Protein AF-A0A968UAI9-F1 (afdb_monomer_lite)

Radius of gyration: 38.61 Å; chains: 1; bounding box: 122×65×86 Å

pLDDT: mean 76.18, std 21.16, range [28.2, 97.5]

Sequence (252 aa):
MTMLNGQPRSIPQPDGPSAQASGGRDNFSLSSAESEAYLALPEVIQHSPQATRDNQTWRWLLISLLSCCATSVAAVGAFLWLVNLPPTTNCDNAATITTDRAQLYCAQLAAESGELEDVLASLELVGAWTPSHPLYYEVQPLVEQWSWVALKAAEQELRNGQIDQAKALINRIPASSSVYEAGQASLAKWNAEWDKGAALLAKAKTALQQKDWGTASAQVLALAELQNPHWRVEQVPALPARSARSARPRRC

Foldseek 3Di:
DDDDDDDDDDDDDDDDDDDDDDDDDDDPDPDPDDDDDDDDDDDDDDDDDDPDPDVVVVVVVVVVVVVVVVVVVVVVVVVVVVVPPPDDDPLVCPVPQPDPVNLLVSLVVQVVVVDLVSLLVSLLSLLPDDPPDPCVVVCQVSLQVSLVVLQVVLLVCLLVVNNVSSVVSLVSRHPSYPCNVVSVVVNVLSVVLNVLLVVLVVQLVVCLVVVNPVSNVVSLVVQCPGPRNNSNPPPSVVVVVVSVVVPDDPPD

Structure (mmCIF, N/CA/C/O backbone):
data_AF-A0A968UAI9-F1
#
_entry.id   AF-A0A968UAI9-F1
#
loop_
_atom_site.group_PDB
_atom_site.id
_atom_site.type_symbol
_atom_site.label_atom_id
_atom_site.label_alt_id
_atom_site.label_comp_id
_atom_site.label_asym_id
_atom_site.label_entity_id
_atom_site.label_seq_id
_atom_site.pdbx_PDB_ins_code
_atom_site.Cartn_x
_atom_site.Cartn_y
_atom_site.Cartn_z
_atom_site.occupancy
_atom_site.B_iso_or_equiv
_atom_site.auth_seq_id
_atom_site.auth_comp_id
_atom_site.auth_asym_id
_atom_site.auth_atom_id
_atom_site.pdbx_PDB_model_num
ATOM 1 N N . MET A 1 1 ? -9.604 51.441 22.044 1.00 42.81 1 MET A N 1
ATOM 2 C CA . MET A 1 1 ? -8.407 50.930 22.751 1.00 42.81 1 MET A CA 1
ATOM 3 C C . MET A 1 1 ? -8.741 49.519 23.216 1.00 42.81 1 MET A C 1
ATOM 5 O O . MET A 1 1 ? -9.763 49.383 23.861 1.00 42.81 1 MET A O 1
ATOM 9 N N . THR A 1 2 ? -8.075 48.430 22.840 1.00 43.09 2 THR A N 1
ATOM 10 C CA . THR A 1 2 ? -6.640 48.218 22.599 1.00 43.09 2 THR A CA 1
ATOM 11 C C . THR A 1 2 ? -6.476 47.063 21.603 1.00 43.09 2 THR A C 1
ATOM 13 O O . THR A 1 2 ? -7.177 46.061 21.701 1.00 43.09 2 THR A O 1
ATOM 16 N N . MET A 1 3 ? -5.580 47.238 20.630 1.00 41.09 3 MET A N 1
ATOM 17 C CA . MET A 1 3 ? -5.213 46.240 19.622 1.00 41.09 3 MET A CA 1
ATOM 18 C C . MET A 1 3 ? -4.268 45.197 20.232 1.00 41.09 3 MET A C 1
ATOM 20 O O . MET A 1 3 ? -3.345 45.579 20.949 1.00 41.09 3 MET A O 1
ATOM 24 N N . LEU A 1 4 ? -4.448 43.909 19.920 1.00 49.59 4 LEU A N 1
ATOM 25 C CA . LEU A 1 4 ? -3.415 42.893 20.138 1.00 49.59 4 LEU A CA 1
ATOM 26 C C . LEU A 1 4 ? -2.815 42.490 18.792 1.00 49.59 4 LEU A C 1
ATOM 28 O O . LEU A 1 4 ? -3.479 41.987 17.892 1.00 49.59 4 LEU A O 1
ATOM 32 N N . ASN A 1 5 ? -1.541 42.845 18.711 1.00 47.34 5 ASN A N 1
ATOM 33 C CA . ASN A 1 5 ? -0.618 42.851 17.598 1.00 47.34 5 ASN A CA 1
ATOM 34 C C . ASN A 1 5 ? -0.165 41.424 17.250 1.00 47.34 5 ASN A C 1
ATOM 36 O O . ASN A 1 5 ? 0.203 40.657 18.140 1.00 47.34 5 ASN A O 1
ATOM 40 N N . GLY A 1 6 ? -0.177 41.080 15.963 1.00 43.00 6 GLY A N 1
ATOM 41 C CA . GLY A 1 6 ? 0.405 39.847 15.443 1.00 43.00 6 GLY A CA 1
ATOM 42 C C . GLY A 1 6 ? 1.884 40.042 15.115 1.00 43.00 6 GLY A C 1
ATOM 43 O O . GLY A 1 6 ? 2.246 40.979 14.411 1.00 43.00 6 GLY A O 1
ATOM 44 N N . GLN A 1 7 ? 2.733 39.131 15.588 1.00 42.81 7 GLN A N 1
ATOM 45 C CA . GLN A 1 7 ? 4.108 38.970 15.112 1.00 42.81 7 GLN A CA 1
ATOM 46 C C . GLN A 1 7 ? 4.357 37.490 14.776 1.00 42.81 7 GLN A C 1
ATOM 48 O O . GLN A 1 7 ? 4.007 36.623 15.582 1.00 42.81 7 GLN A O 1
ATOM 53 N N . PRO A 1 8 ? 4.941 37.176 13.605 1.00 43.75 8 PRO A N 1
ATOM 54 C CA . PRO A 1 8 ? 5.273 35.808 13.229 1.00 43.75 8 PRO A CA 1
ATOM 55 C C . PRO A 1 8 ? 6.541 35.327 13.949 1.00 43.75 8 PRO A C 1
ATOM 57 O O . PRO A 1 8 ? 7.517 36.063 14.091 1.00 43.75 8 PRO A O 1
ATOM 60 N N . ARG A 1 9 ? 6.510 34.069 14.402 1.00 39.31 9 ARG A N 1
ATOM 61 C CA . ARG A 1 9 ? 7.637 33.375 15.036 1.00 39.31 9 ARG A CA 1
ATOM 62 C C . ARG A 1 9 ? 8.712 33.047 13.997 1.00 39.31 9 ARG A C 1
ATOM 64 O O . ARG A 1 9 ? 8.444 32.346 13.027 1.00 39.31 9 ARG A O 1
ATOM 71 N N . SER A 1 10 ? 9.918 33.541 14.241 1.00 39.41 10 SER A N 1
ATOM 72 C CA . SER A 1 10 ? 11.170 33.152 13.596 1.00 39.41 10 SER A CA 1
ATOM 73 C C . SER A 1 10 ? 11.574 31.721 13.983 1.00 39.41 10 SER A C 1
ATOM 75 O O . SER A 1 10 ? 11.381 31.293 15.121 1.00 39.41 10 SER A O 1
ATOM 77 N N . ILE A 1 11 ? 12.124 30.978 13.020 1.00 43.38 11 ILE A N 1
ATOM 78 C CA . ILE A 1 11 ? 12.668 29.623 13.199 1.00 43.38 11 ILE A CA 1
ATOM 79 C C . ILE A 1 11 ? 14.087 29.726 13.799 1.00 43.38 11 ILE A C 1
ATOM 81 O O . ILE A 1 11 ? 14.847 30.582 13.342 1.00 43.38 11 ILE A O 1
ATOM 85 N N . PRO A 1 12 ? 14.482 28.888 14.781 1.00 37.38 12 PRO A N 1
ATOM 86 C CA . PRO A 1 12 ? 15.836 28.888 15.330 1.00 37.38 12 PRO A CA 1
ATOM 87 C C . PRO A 1 12 ? 16.815 28.111 14.441 1.00 37.38 12 PRO A C 1
ATOM 89 O O . PRO A 1 12 ? 16.522 27.005 13.988 1.00 37.38 12 PRO A O 1
ATOM 92 N N . GLN A 1 13 ? 17.998 28.686 14.251 1.00 40.69 13 GLN A N 1
ATOM 93 C CA . GLN A 1 13 ? 19.160 28.087 13.599 1.00 40.69 13 GLN A CA 1
ATOM 94 C C . GLN A 1 13 ? 20.032 27.392 14.663 1.00 40.69 13 GLN A C 1
ATOM 96 O O . GLN A 1 13 ? 20.177 27.954 15.749 1.00 40.69 13 GLN A O 1
ATOM 101 N N . PRO A 1 14 ? 20.599 26.197 14.416 1.00 39.53 14 PRO A N 1
ATOM 102 C CA . PRO A 1 14 ? 21.502 25.575 15.372 1.00 39.53 14 PRO A CA 1
ATOM 103 C C . PRO A 1 14 ? 22.943 26.044 15.142 1.00 39.53 14 PRO A C 1
ATOM 105 O O . PRO A 1 14 ? 23.516 25.846 14.070 1.00 39.53 14 PRO A O 1
ATOM 108 N N . ASP A 1 15 ? 23.509 26.647 16.186 1.00 34.06 15 ASP A N 1
ATOM 109 C CA . ASP A 1 15 ? 24.914 27.022 16.305 1.00 34.06 15 ASP A CA 1
ATOM 110 C C . ASP A 1 15 ? 25.796 25.787 16.562 1.00 34.06 15 ASP A C 1
ATOM 112 O O . ASP A 1 15 ? 25.526 24.973 17.448 1.00 34.06 15 ASP A O 1
ATOM 116 N N . GLY A 1 16 ? 26.886 25.678 15.802 1.00 33.69 16 GLY A N 1
ATOM 117 C CA . GLY A 1 16 ? 28.009 24.766 16.028 1.00 33.69 16 GLY A CA 1
ATOM 118 C C . GLY A 1 16 ? 29.332 25.546 15.963 1.00 33.69 16 GLY A C 1
ATOM 119 O O . GLY A 1 16 ? 29.395 26.568 15.279 1.00 33.69 16 GLY A O 1
ATOM 120 N N . PRO A 1 17 ? 30.373 25.135 16.710 1.00 41.53 17 PRO A N 1
ATOM 121 C CA . PRO A 1 17 ? 31.325 26.067 17.302 1.00 41.53 17 PRO A CA 1
ATOM 122 C C . PRO A 1 17 ? 32.454 26.510 16.367 1.00 41.53 17 PRO A C 1
ATOM 124 O O . PRO A 1 17 ? 33.043 25.738 15.614 1.00 41.53 17 PRO A O 1
ATOM 127 N N . SER A 1 18 ? 32.799 27.784 16.526 1.00 33.84 18 SER A N 1
ATOM 128 C CA . SER A 1 18 ? 33.964 28.469 15.986 1.00 33.84 18 SER A CA 1
ATOM 129 C C . SER A 1 18 ? 35.276 27.941 16.576 1.00 33.84 18 SER A C 1
ATOM 131 O O . SER A 1 18 ? 35.504 28.044 17.782 1.00 33.84 18 SER A O 1
ATOM 133 N N . ALA A 1 19 ? 36.170 27.483 15.701 1.00 33.97 19 ALA A N 1
ATOM 134 C CA . ALA A 1 19 ? 37.598 27.359 15.963 1.00 33.97 19 ALA A CA 1
ATOM 135 C C . ALA A 1 19 ? 38.363 28.123 14.873 1.00 33.97 19 ALA A C 1
ATOM 137 O O . ALA A 1 19 ? 38.142 27.941 13.678 1.00 33.97 19 ALA A O 1
ATOM 138 N N . GLN A 1 20 ? 39.213 29.039 15.325 1.00 32.44 20 GLN A N 1
ATOM 139 C CA . GLN A 1 20 ? 40.033 29.935 14.522 1.00 32.44 20 GLN A CA 1
ATOM 140 C C . GLN A 1 20 ? 41.127 29.157 13.782 1.00 32.44 20 GLN A C 1
ATOM 142 O O . GLN A 1 20 ? 41.846 28.373 14.397 1.00 32.44 20 GLN A O 1
ATOM 147 N N . ALA A 1 21 ? 41.324 29.453 12.498 1.00 31.88 21 ALA A N 1
ATOM 148 C CA . ALA A 1 21 ? 42.575 29.174 11.807 1.00 31.88 21 ALA A CA 1
ATOM 149 C C . ALA A 1 21 ? 42.905 30.339 10.868 1.00 31.88 21 ALA A C 1
ATOM 151 O O . ALA A 1 21 ? 42.118 30.747 10.018 1.00 31.88 21 ALA A O 1
ATOM 152 N N . SER A 1 22 ? 44.069 30.912 11.136 1.00 34.25 22 SER A N 1
ATOM 153 C CA . SER A 1 22 ? 44.704 32.027 10.457 1.00 34.25 22 SER A CA 1
ATOM 154 C C . SER A 1 22 ? 45.319 31.576 9.130 1.00 34.25 22 SER A C 1
ATOM 156 O O . SER A 1 22 ? 45.912 30.502 9.077 1.00 34.25 22 SER A O 1
ATOM 158 N N . GLY A 1 23 ? 45.285 32.447 8.118 1.00 28.20 23 GLY A N 1
ATOM 159 C CA . GLY A 1 23 ? 46.325 32.491 7.087 1.00 28.20 23 GLY A CA 1
ATOM 160 C C . GLY A 1 23 ? 45.911 32.119 5.662 1.00 28.20 23 GLY A C 1
ATOM 161 O O . GLY A 1 23 ? 45.348 31.063 5.419 1.00 28.20 23 GLY A O 1
ATOM 162 N N . GLY A 1 24 ? 46.304 32.988 4.723 1.00 31.44 24 GLY A N 1
ATOM 163 C CA . GLY A 1 24 ? 46.681 32.587 3.363 1.00 31.44 24 GLY A CA 1
ATOM 164 C C . GLY A 1 24 ? 45.601 32.699 2.291 1.00 31.44 24 GLY A C 1
ATOM 165 O O . GLY A 1 24 ? 44.818 31.783 2.084 1.00 31.44 24 GLY A O 1
ATOM 166 N N . ARG A 1 25 ? 45.594 33.816 1.548 1.00 39.25 25 ARG A N 1
ATOM 167 C CA . ARG A 1 25 ? 45.025 33.849 0.193 1.00 39.25 25 ARG A CA 1
ATOM 168 C C . ARG A 1 25 ? 46.013 33.159 -0.735 1.00 39.25 25 ARG A C 1
ATOM 170 O O . ARG A 1 25 ? 46.968 33.803 -1.165 1.00 39.25 25 ARG A O 1
ATOM 177 N N . ASP A 1 26 ? 45.733 31.917 -1.092 1.00 33.66 26 ASP A N 1
ATOM 178 C CA . ASP A 1 26 ? 46.544 31.210 -2.072 1.00 33.66 26 ASP A CA 1
ATOM 179 C C . ASP A 1 26 ? 45.810 31.196 -3.415 1.00 33.66 26 ASP A C 1
ATOM 181 O O . ASP A 1 26 ? 44.882 30.428 -3.668 1.00 33.66 26 ASP A O 1
ATOM 185 N N . ASN A 1 27 ? 46.222 32.142 -4.263 1.00 33.66 27 ASN A N 1
ATOM 186 C CA . ASN A 1 27 ? 45.949 32.172 -5.693 1.00 33.66 27 ASN A CA 1
ATOM 187 C C . ASN A 1 27 ? 46.435 30.863 -6.324 1.00 33.66 27 ASN A C 1
ATOM 189 O O . ASN A 1 27 ? 47.638 30.600 -6.356 1.00 33.66 27 ASN A O 1
ATOM 193 N N . PHE A 1 28 ? 45.523 30.077 -6.892 1.00 33.78 28 PHE A N 1
ATOM 194 C CA . PHE A 1 28 ? 45.897 28.916 -7.692 1.00 33.78 28 PHE A CA 1
ATOM 195 C C . PHE A 1 28 ? 46.257 29.366 -9.115 1.00 33.78 28 PHE A C 1
ATOM 197 O O . PHE A 1 28 ? 45.460 29.292 -10.048 1.00 33.78 28 PHE A O 1
ATOM 204 N N . SER A 1 29 ? 47.477 29.882 -9.262 1.00 35.22 29 SER A N 1
ATOM 205 C CA . SER A 1 29 ? 48.169 29.957 -10.546 1.00 35.22 29 SER A CA 1
ATOM 206 C C . SER A 1 29 ? 48.707 28.568 -10.873 1.00 35.22 29 SER A C 1
ATOM 208 O O . SER A 1 29 ? 49.636 28.096 -10.219 1.00 35.22 29 SER A O 1
ATOM 210 N N . LEU A 1 30 ? 48.178 27.921 -11.913 1.00 34.66 30 LEU A N 1
ATOM 211 C CA . LEU A 1 30 ? 48.878 26.815 -12.570 1.00 34.66 30 LEU A CA 1
ATOM 212 C C . LEU A 1 30 ? 50.013 27.407 -13.411 1.00 34.66 30 LEU A C 1
ATOM 214 O O . LEU A 1 30 ? 49.895 27.644 -14.609 1.00 34.66 30 LEU A O 1
ATOM 218 N N . SER A 1 31 ? 51.101 27.702 -12.704 1.00 34.50 31 SER A N 1
ATOM 219 C CA . SER A 1 31 ? 52.428 27.959 -13.241 1.00 34.50 31 SER A CA 1
ATOM 220 C C . SER A 1 31 ? 53.011 26.629 -13.706 1.00 34.50 31 SER A C 1
ATOM 222 O O . SER A 1 31 ? 53.470 25.824 -12.899 1.00 34.50 31 SER A O 1
ATOM 224 N N . SER A 1 32 ? 52.986 26.387 -15.012 1.00 37.94 32 SER A N 1
ATOM 225 C CA . SER A 1 32 ? 53.847 25.394 -15.643 1.00 37.94 32 SER A CA 1
ATOM 226 C C . SER A 1 32 ? 55.268 25.963 -15.718 1.00 37.94 32 SER A C 1
ATOM 228 O O . SER A 1 32 ? 55.583 26.715 -16.637 1.00 37.94 32 SER A O 1
ATOM 230 N N . ALA A 1 33 ? 56.094 25.621 -14.735 1.00 35.25 33 ALA A N 1
ATOM 231 C CA . ALA A 1 33 ? 57.548 25.771 -14.756 1.00 35.25 33 ALA A CA 1
ATOM 232 C C . ALA A 1 33 ? 58.104 24.379 -14.407 1.00 35.25 33 ALA A C 1
ATOM 234 O O . ALA A 1 33 ? 57.723 23.801 -13.394 1.00 35.25 33 ALA A O 1
ATOM 235 N N . GLU A 1 34 ? 58.695 23.670 -15.365 1.00 40.72 34 GLU A N 1
ATOM 236 C CA . GLU A 1 34 ? 60.105 23.745 -15.783 1.00 40.72 34 GLU A CA 1
ATOM 237 C C . GLU A 1 34 ? 60.915 22.616 -15.144 1.00 40.72 34 GLU A C 1
ATOM 239 O O . GLU A 1 34 ? 60.849 22.378 -13.943 1.00 40.72 34 GLU A O 1
ATOM 244 N N . SER A 1 35 ? 61.703 21.941 -15.974 1.00 41.38 35 SER A N 1
ATOM 245 C CA . SER A 1 35 ? 63.047 21.440 -15.664 1.00 41.38 35 SER A CA 1
ATOM 246 C C . SER A 1 35 ? 63.681 21.152 -17.031 1.00 41.38 35 SER A C 1
ATOM 248 O O . SER A 1 35 ? 63.217 20.265 -17.743 1.00 41.38 35 SER A O 1
ATOM 250 N N . GLU A 1 36 ? 64.459 22.093 -17.575 1.00 47.03 36 GLU A N 1
ATOM 251 C CA . GLU A 1 36 ? 65.914 22.243 -17.348 1.00 47.03 36 GLU A CA 1
ATOM 252 C C . GLU A 1 36 ? 66.686 21.086 -18.018 1.00 47.03 36 GLU A C 1
ATOM 254 O O . GLU A 1 36 ? 66.331 19.926 -17.867 1.00 47.03 36 GLU A O 1
ATOM 259 N N . ALA A 1 37 ? 67.764 21.271 -18.773 1.00 38.34 37 ALA A N 1
ATOM 260 C CA . ALA A 1 37 ? 68.611 22.424 -19.028 1.00 38.34 37 ALA A CA 1
ATOM 261 C C . ALA A 1 37 ? 69.514 22.092 -20.237 1.00 38.34 37 ALA A C 1
ATOM 263 O O . ALA A 1 37 ? 69.732 20.922 -20.548 1.00 38.34 37 ALA A O 1
ATOM 264 N N . TYR A 1 38 ? 70.048 23.121 -20.896 1.00 38.47 38 TYR A N 1
ATOM 265 C CA . TYR A 1 38 ? 71.491 23.407 -20.975 1.00 38.47 38 TYR A CA 1
ATOM 266 C C . TYR A 1 38 ? 71.846 24.269 -22.199 1.00 38.47 38 TYR A C 1
ATOM 268 O O . TYR A 1 38 ? 71.735 23.873 -23.354 1.00 38.47 38 TYR A O 1
ATOM 276 N N . LEU A 1 39 ? 72.302 25.471 -21.851 1.00 45.62 39 LEU A N 1
ATOM 277 C CA . LEU A 1 39 ? 73.249 26.373 -22.504 1.00 45.62 39 LEU A CA 1
ATOM 278 C C . LEU A 1 39 ? 74.025 25.830 -23.720 1.00 45.62 39 LEU A C 1
ATOM 280 O O . LEU A 1 39 ? 74.862 24.944 -23.573 1.00 45.62 39 LEU A O 1
ATOM 284 N N . ALA A 1 40 ? 73.887 26.518 -24.855 1.00 38.25 40 ALA A N 1
ATOM 285 C CA . ALA A 1 40 ? 75.002 27.141 -25.581 1.00 38.25 40 ALA A CA 1
ATOM 286 C C . ALA A 1 40 ? 74.453 27.980 -26.750 1.00 38.25 40 ALA A C 1
ATOM 288 O O . ALA A 1 40 ? 73.802 27.447 -27.645 1.00 38.25 40 ALA A O 1
ATOM 289 N N . LEU A 1 41 ? 74.744 29.287 -26.769 1.00 46.81 41 LEU A N 1
ATOM 290 C CA . LEU A 1 41 ? 74.781 30.023 -28.036 1.00 46.81 41 LEU A CA 1
ATOM 291 C C . LEU A 1 41 ? 75.900 29.416 -28.894 1.00 46.81 41 LEU A C 1
ATOM 293 O O . LEU A 1 41 ? 76.995 29.167 -28.381 1.00 46.81 41 LEU A O 1
ATOM 297 N N . PRO A 1 42 ? 75.655 29.246 -30.196 1.00 47.94 42 PRO A N 1
ATOM 298 C CA . PRO A 1 42 ? 76.312 30.183 -31.095 1.00 47.94 42 PRO A CA 1
ATOM 299 C C . PRO A 1 42 ? 75.418 30.667 -32.241 1.00 47.94 42 PRO A C 1
ATOM 301 O O . PRO A 1 42 ? 74.350 30.137 -32.526 1.00 47.94 42 PRO A O 1
ATOM 304 N N . GLU A 1 43 ? 75.952 31.689 -32.895 1.00 41.00 43 GLU A N 1
ATOM 305 C CA . GLU A 1 43 ? 75.596 32.199 -34.209 1.00 41.00 43 GLU A CA 1
ATOM 306 C C . GLU A 1 43 ? 74.204 32.825 -34.378 1.00 41.00 43 GLU A C 1
ATOM 308 O O . GLU A 1 43 ? 73.196 32.201 -34.710 1.00 41.00 43 GLU A O 1
ATOM 313 N N . VAL A 1 44 ? 74.211 34.154 -34.282 1.00 49.53 44 VAL A N 1
ATOM 314 C CA . VAL A 1 44 ? 73.339 35.019 -35.073 1.00 49.53 44 VAL A CA 1
ATOM 315 C C . VAL A 1 44 ? 73.394 34.554 -36.529 1.00 49.53 44 VAL A C 1
ATOM 317 O O . VAL A 1 44 ? 74.346 34.847 -37.247 1.00 49.53 44 VAL A O 1
ATOM 320 N N . ILE A 1 45 ? 72.344 33.878 -36.983 1.00 44.03 45 ILE A N 1
ATOM 321 C CA . ILE A 1 45 ? 72.025 33.826 -38.401 1.00 44.03 45 ILE A CA 1
ATOM 322 C C . ILE A 1 45 ? 70.778 34.677 -38.598 1.00 44.03 45 ILE A C 1
ATOM 324 O O . ILE A 1 45 ? 69.642 34.242 -38.412 1.00 44.03 45 ILE A O 1
ATOM 328 N N . GLN A 1 46 ? 71.024 35.932 -38.970 1.00 48.09 46 GLN A N 1
ATOM 329 C CA . GLN A 1 46 ? 70.020 36.772 -39.595 1.00 48.09 46 GLN A CA 1
ATOM 330 C C . GLN A 1 46 ? 69.536 36.093 -40.877 1.00 48.09 46 GLN A C 1
ATOM 332 O O . GLN A 1 46 ? 70.198 36.153 -41.907 1.00 48.09 46 GLN A O 1
ATOM 337 N N . HIS A 1 47 ? 68.356 35.485 -40.822 1.00 38.56 47 HIS A N 1
ATOM 338 C CA . HIS A 1 47 ? 67.520 35.334 -42.001 1.00 38.56 47 HIS A CA 1
ATOM 339 C C . HIS A 1 47 ? 66.281 36.188 -41.793 1.00 38.56 47 HIS A C 1
ATOM 341 O O . HIS A 1 47 ? 65.273 35.764 -41.236 1.00 38.56 47 HIS A O 1
ATOM 347 N N . SER A 1 48 ? 66.379 37.425 -42.255 1.00 53.25 48 SER A N 1
ATOM 348 C CA . SER A 1 48 ? 65.250 38.090 -42.874 1.00 53.25 48 SER A CA 1
ATOM 349 C C . SER A 1 48 ? 65.093 37.518 -44.289 1.00 53.25 48 SER A C 1
ATOM 351 O O . SER A 1 48 ? 65.899 37.833 -45.161 1.00 53.25 48 SER A O 1
ATOM 353 N N . PRO A 1 49 ? 64.043 36.740 -44.597 1.00 47.16 49 PRO A N 1
ATOM 354 C CA . PRO A 1 49 ? 63.505 36.737 -45.934 1.00 47.16 49 PRO A CA 1
ATOM 355 C C . PRO A 1 49 ? 62.327 37.700 -45.914 1.00 47.16 49 PRO A C 1
ATOM 357 O O . PRO A 1 49 ? 61.233 37.421 -45.432 1.00 47.16 49 PRO A O 1
ATOM 360 N N . GLN A 1 50 ? 62.656 38.909 -46.348 1.00 45.84 50 GLN A N 1
ATOM 361 C CA . GLN A 1 50 ? 61.864 39.717 -47.259 1.00 45.84 50 GLN A CA 1
ATOM 362 C C . GLN A 1 50 ? 60.394 39.304 -47.379 1.00 45.84 50 GLN A C 1
ATOM 364 O O . GLN A 1 50 ? 60.055 38.266 -47.950 1.00 45.84 50 GLN A O 1
ATOM 369 N N . ALA A 1 51 ? 59.530 40.223 -46.947 1.00 51.91 51 ALA A N 1
ATOM 370 C CA . ALA A 1 51 ? 58.183 40.357 -47.465 1.00 51.91 51 ALA A CA 1
ATOM 371 C C . ALA A 1 51 ? 58.245 40.457 -48.999 1.00 51.91 51 ALA A C 1
ATOM 373 O O . ALA A 1 51 ? 58.332 41.538 -49.576 1.00 51.91 51 ALA A O 1
ATOM 374 N N . THR A 1 52 ? 58.218 39.309 -49.662 1.00 50.09 52 THR A N 1
ATOM 375 C CA . THR A 1 52 ? 57.839 39.194 -51.058 1.00 50.09 52 THR A CA 1
ATOM 376 C C . THR A 1 52 ? 56.478 38.538 -51.048 1.00 50.09 52 THR A C 1
ATOM 378 O O . THR A 1 52 ? 56.263 37.450 -50.516 1.00 50.09 52 THR A O 1
ATOM 381 N N . ARG A 1 53 ? 55.511 39.294 -51.556 1.00 54.12 53 ARG A N 1
ATOM 382 C CA . ARG A 1 53 ? 54.142 38.866 -51.792 1.00 54.12 53 ARG A CA 1
ATOM 383 C C . ARG A 1 53 ? 54.174 37.851 -52.934 1.00 54.12 53 ARG A C 1
ATOM 385 O O . ARG A 1 53 ? 53.819 38.179 -54.060 1.00 54.12 53 ARG A O 1
ATOM 392 N N . ASP A 1 54 ? 54.674 36.654 -52.644 1.00 59.56 54 ASP A N 1
ATOM 393 C CA . ASP A 1 54 ? 54.703 35.540 -53.576 1.00 59.56 54 ASP A CA 1
ATOM 394 C C . ASP A 1 54 ? 53.372 34.790 -53.481 1.00 59.56 54 ASP A C 1
ATOM 396 O O . ASP A 1 54 ? 52.952 34.296 -52.431 1.00 59.56 54 ASP A O 1
ATOM 400 N N . ASN A 1 55 ? 52.654 34.767 -54.597 1.00 63.47 55 ASN A N 1
ATOM 401 C CA . ASN A 1 55 ? 51.320 34.189 -54.701 1.00 63.47 55 ASN A CA 1
ATOM 402 C C . ASN A 1 55 ? 51.320 32.671 -54.427 1.00 63.47 55 ASN A C 1
ATOM 404 O O . ASN A 1 55 ? 50.259 32.099 -54.187 1.00 63.47 55 ASN A O 1
ATOM 408 N N . GLN A 1 56 ? 52.486 32.021 -54.426 1.00 65.19 56 GLN A N 1
ATOM 409 C CA . GLN A 1 56 ? 52.632 30.582 -54.251 1.00 65.19 56 GLN A CA 1
ATOM 410 C C . GLN A 1 56 ? 52.597 30.136 -52.780 1.00 65.19 56 GLN A C 1
ATOM 412 O O . GLN A 1 56 ? 51.963 29.125 -52.474 1.00 65.19 56 GLN A O 1
ATOM 417 N N . THR A 1 57 ? 53.177 30.905 -51.851 1.00 71.88 57 THR A N 1
ATOM 418 C CA . THR A 1 57 ? 53.103 30.622 -50.402 1.00 71.88 57 THR A CA 1
ATOM 419 C C . THR A 1 57 ? 51.714 30.930 -49.841 1.00 71.88 57 THR A C 1
ATOM 421 O O . THR A 1 57 ? 51.196 30.179 -49.014 1.00 71.88 57 THR A O 1
ATOM 424 N N . TRP A 1 58 ? 51.046 31.963 -50.372 1.00 67.25 58 TRP A N 1
ATOM 425 C CA . TRP A 1 58 ? 49.650 32.271 -50.044 1.00 67.25 58 TRP A CA 1
ATOM 426 C C . TRP A 1 58 ? 48.689 31.185 -50.545 1.00 67.25 58 TRP A C 1
ATOM 428 O O . TRP A 1 58 ? 47.793 30.764 -49.817 1.00 67.25 58 TRP A O 1
ATOM 438 N N . ARG A 1 59 ? 48.917 30.651 -51.753 1.00 76.94 59 ARG A N 1
ATOM 439 C CA . ARG A 1 59 ? 48.148 29.513 -52.285 1.00 76.94 59 ARG A CA 1
ATOM 440 C C . ARG A 1 59 ? 48.322 28.248 -51.442 1.00 76.94 59 ARG A C 1
ATOM 442 O O . ARG A 1 59 ? 47.336 27.564 -51.197 1.00 76.94 59 ARG A O 1
ATOM 449 N N . TRP A 1 60 ? 49.528 27.958 -50.956 1.00 78.12 60 TRP A N 1
ATOM 450 C CA . TRP A 1 60 ? 49.774 26.800 -50.086 1.00 78.12 60 TRP A CA 1
ATOM 451 C C . TRP A 1 60 ? 49.142 26.935 -48.694 1.00 78.12 60 TRP A C 1
ATOM 453 O O . TRP A 1 60 ? 48.564 25.970 -48.193 1.00 78.12 60 TRP A O 1
ATOM 463 N N . LEU A 1 61 ? 49.166 28.133 -48.099 1.00 79.56 61 LEU A N 1
ATOM 464 C CA . LEU A 1 61 ? 48.448 28.409 -46.850 1.00 79.56 61 LEU A CA 1
ATOM 465 C C . LEU A 1 61 ? 46.930 28.277 -47.025 1.00 79.56 61 LEU A C 1
ATOM 467 O O . LEU A 1 61 ? 46.274 27.683 -46.172 1.00 79.56 61 LEU A O 1
ATOM 471 N N . LEU A 1 62 ? 46.377 28.753 -48.146 1.00 80.25 62 LEU A N 1
ATOM 472 C CA . LEU A 1 62 ? 44.956 28.584 -48.457 1.00 80.25 62 LEU A CA 1
ATOM 473 C C . LEU A 1 62 ? 44.563 27.114 -48.632 1.00 80.25 62 LEU A C 1
ATOM 475 O O . LEU A 1 62 ? 43.510 26.722 -48.142 1.00 80.25 62 LEU A O 1
ATOM 479 N N . ILE A 1 63 ? 45.400 26.293 -49.276 1.00 80.12 63 ILE A N 1
ATOM 480 C CA . ILE A 1 63 ? 45.145 24.851 -49.444 1.00 80.12 63 ILE A CA 1
ATOM 481 C C . ILE A 1 63 ? 45.169 24.127 -48.088 1.00 80.12 63 ILE A C 1
ATOM 483 O O . ILE A 1 63 ? 44.291 23.309 -47.818 1.00 80.12 63 ILE A O 1
ATOM 487 N N . SER A 1 64 ? 46.120 24.461 -47.209 1.00 77.38 64 SER A N 1
ATOM 488 C CA . SER A 1 64 ? 46.189 23.904 -45.849 1.00 77.38 64 SER A CA 1
ATOM 489 C C . SER A 1 64 ? 44.970 24.297 -45.000 1.00 77.38 64 SER A C 1
ATOM 491 O O . SER A 1 64 ? 44.353 23.449 -44.352 1.00 77.38 64 SER A O 1
ATOM 493 N N . LEU A 1 65 ? 44.549 25.566 -45.080 1.00 80.88 65 LEU A N 1
ATOM 494 C CA . LEU A 1 65 ? 43.356 26.065 -44.392 1.00 80.88 65 LEU A CA 1
ATOM 495 C C . LEU A 1 65 ? 42.079 25.368 -44.898 1.00 80.88 65 LEU A C 1
ATOM 497 O O . LEU A 1 65 ? 41.270 24.910 -44.096 1.00 80.88 65 LEU A O 1
ATOM 501 N N . LEU A 1 66 ? 41.934 25.213 -46.221 1.00 79.19 66 LEU A N 1
ATOM 502 C CA . LEU A 1 66 ? 40.824 24.486 -46.850 1.00 79.19 66 LEU A CA 1
ATOM 503 C C . LEU A 1 66 ? 40.767 23.020 -46.409 1.00 79.19 66 LEU A C 1
ATOM 505 O O . LEU A 1 66 ? 39.681 22.509 -46.137 1.00 79.19 66 LEU A O 1
ATOM 509 N N . SER A 1 67 ? 41.919 22.356 -46.288 1.00 77.94 67 SER A N 1
ATOM 510 C CA . SER A 1 67 ? 41.992 20.973 -45.810 1.00 77.94 67 SER A CA 1
ATOM 511 C C . SER A 1 67 ? 41.560 20.838 -44.345 1.00 77.94 67 SER A C 1
ATOM 513 O O . SER A 1 67 ? 40.866 19.882 -44.005 1.00 77.94 67 SER A O 1
ATOM 515 N N . CYS A 1 68 ? 41.927 21.790 -43.482 1.00 75.81 68 CYS A N 1
ATOM 516 C CA . CYS A 1 68 ? 41.530 21.806 -42.068 1.00 75.81 68 CYS A CA 1
ATOM 517 C C . CYS A 1 68 ? 40.026 22.100 -41.890 1.00 75.81 68 CYS A C 1
ATOM 519 O O . CYS A 1 68 ? 39.345 21.511 -41.044 1.00 75.81 68 CYS A O 1
ATOM 521 N N . CYS A 1 69 ? 39.467 22.967 -42.740 1.00 72.31 69 CYS A N 1
ATOM 522 C CA . CYS A 1 69 ? 38.027 23.206 -42.774 1.00 72.31 69 CYS A CA 1
ATOM 523 C C . CYS A 1 69 ? 37.262 21.965 -43.257 1.00 72.31 69 CYS A C 1
ATOM 525 O O . CYS A 1 69 ? 36.224 21.633 -42.688 1.00 72.31 69 CYS A O 1
ATOM 527 N N . ALA A 1 70 ? 37.783 21.245 -44.255 1.00 68.56 70 ALA A N 1
ATOM 528 C CA . ALA A 1 70 ? 37.135 20.049 -44.790 1.00 68.56 70 ALA A CA 1
ATOM 529 C C . ALA A 1 70 ? 37.039 18.910 -43.757 1.00 68.56 70 ALA A C 1
ATOM 531 O O . ALA A 1 70 ? 35.996 18.264 -43.655 1.00 68.56 70 ALA A O 1
ATOM 532 N N . THR A 1 71 ? 38.077 18.693 -42.943 1.00 63.94 71 THR A N 1
ATOM 533 C CA . THR A 1 71 ? 38.041 17.682 -41.871 1.00 63.94 71 THR A CA 1
ATOM 534 C C . THR A 1 71 ? 37.116 18.082 -40.716 1.00 63.94 71 THR A C 1
ATOM 536 O O . THR A 1 71 ? 36.443 17.222 -40.147 1.00 63.94 71 THR A O 1
ATOM 539 N N . SER A 1 72 ? 37.003 19.380 -40.413 1.00 66.50 72 SER A N 1
ATOM 540 C CA . SER A 1 72 ? 36.118 19.885 -39.351 1.00 66.50 72 SER A CA 1
ATOM 541 C C . SER A 1 72 ? 34.627 19.693 -39.671 1.00 66.50 72 SER A C 1
ATOM 543 O O . SER A 1 72 ? 33.842 19.357 -38.785 1.00 66.50 72 SER A O 1
ATOM 545 N N . VAL A 1 73 ? 34.220 19.842 -40.937 1.00 75.06 73 VAL A N 1
ATOM 546 C CA . VAL A 1 73 ? 32.808 19.690 -41.348 1.00 75.06 73 VAL A CA 1
ATOM 547 C C . VAL A 1 73 ? 32.321 18.246 -41.188 1.00 75.06 73 VAL A C 1
ATOM 549 O O . VAL A 1 73 ? 31.193 18.024 -40.748 1.00 75.06 73 VAL A O 1
ATOM 552 N N . ALA A 1 74 ? 33.172 17.258 -41.477 1.00 77.12 74 ALA A N 1
ATOM 553 C CA . ALA A 1 74 ? 32.827 15.846 -41.304 1.00 77.12 74 ALA A CA 1
ATOM 554 C C . ALA A 1 74 ? 32.607 15.482 -39.825 1.00 77.12 74 ALA A C 1
ATOM 556 O O . ALA A 1 74 ? 31.652 14.778 -39.496 1.00 77.12 74 ALA A O 1
ATOM 557 N N . ALA A 1 75 ? 33.448 16.008 -38.928 1.00 79.06 75 ALA A N 1
ATOM 558 C CA . ALA A 1 75 ? 33.320 15.780 -37.491 1.00 79.06 75 ALA A CA 1
ATOM 559 C C . ALA A 1 75 ? 32.033 16.396 -36.920 1.00 79.06 75 ALA A C 1
ATOM 561 O O . ALA A 1 75 ? 31.313 15.736 -36.174 1.00 79.06 75 ALA A O 1
ATOM 562 N N . VAL A 1 76 ? 31.698 17.629 -37.316 1.00 82.75 76 VAL A N 1
ATOM 563 C CA . VAL A 1 76 ? 30.454 18.290 -36.887 1.00 82.75 76 VAL A CA 1
ATOM 564 C C . VAL A 1 76 ? 29.223 17.575 -37.452 1.00 82.75 76 VAL A C 1
ATOM 566 O O . VAL A 1 76 ? 28.249 17.394 -36.730 1.00 82.75 76 VAL A O 1
ATOM 569 N N . GLY A 1 77 ? 29.270 17.100 -38.700 1.00 83.19 77 GLY A N 1
ATOM 570 C CA . GLY A 1 77 ? 28.183 16.315 -39.294 1.00 83.19 77 GLY A CA 1
ATOM 571 C C . GLY A 1 77 ? 27.930 14.996 -38.559 1.00 83.19 77 GLY A C 1
ATOM 572 O O . GLY A 1 77 ? 26.785 14.685 -38.238 1.00 83.19 77 GLY A O 1
ATOM 573 N N . ALA A 1 78 ? 28.992 14.255 -38.226 1.00 82.69 78 ALA A N 1
ATOM 574 C CA . ALA A 1 78 ? 28.885 13.028 -37.438 1.00 82.69 78 ALA A CA 1
ATOM 575 C C . ALA A 1 78 ? 28.365 13.303 -36.019 1.00 82.69 78 ALA A C 1
ATOM 577 O O . ALA A 1 78 ? 27.499 12.581 -35.534 1.00 82.69 78 ALA A O 1
ATOM 578 N N . PHE A 1 79 ? 28.840 14.372 -35.373 1.00 82.25 79 PHE A N 1
ATOM 579 C CA . PHE A 1 79 ? 28.381 14.763 -34.042 1.00 82.25 79 PHE A CA 1
ATOM 580 C C . PHE A 1 79 ? 26.903 15.174 -34.042 1.00 82.25 79 PHE A C 1
ATOM 582 O O . PHE A 1 79 ? 26.154 14.735 -33.179 1.00 82.25 79 PHE A O 1
ATOM 589 N N . LEU A 1 80 ? 26.447 15.940 -35.038 1.00 79.62 80 LEU A N 1
ATOM 590 C CA . LEU A 1 80 ? 25.034 16.307 -35.184 1.00 79.62 80 LEU A CA 1
ATOM 591 C C . LEU A 1 80 ? 24.145 15.099 -35.496 1.00 79.62 80 LEU A C 1
ATOM 593 O O . LEU A 1 80 ? 23.014 15.046 -35.026 1.00 79.62 80 LEU A O 1
ATOM 597 N N . TRP A 1 81 ? 24.654 14.106 -36.228 1.00 77.06 81 TRP A N 1
ATOM 598 C CA . TRP A 1 81 ? 23.936 12.852 -36.461 1.00 77.06 81 TRP A CA 1
ATOM 599 C C . TRP A 1 81 ? 23.845 11.988 -35.193 1.00 77.06 81 TRP A C 1
ATOM 601 O O . TRP A 1 81 ? 22.835 11.329 -34.979 1.00 77.06 81 TRP A O 1
ATOM 611 N N . LEU A 1 82 ? 24.859 12.041 -34.322 1.00 79.12 82 LEU A N 1
ATOM 612 C CA . LEU A 1 82 ? 24.886 11.324 -33.041 1.00 79.12 82 LEU A CA 1
ATOM 613 C C . LEU A 1 82 ? 24.055 12.022 -31.948 1.00 79.12 82 LEU A C 1
ATOM 615 O O . LEU A 1 82 ? 23.467 11.359 -31.099 1.00 79.12 82 LEU A O 1
ATOM 619 N N . VAL A 1 83 ? 23.993 13.358 -31.982 1.00 79.69 83 VAL A N 1
ATOM 620 C CA . VAL A 1 83 ? 23.165 14.196 -31.095 1.00 79.69 83 VAL A CA 1
ATOM 621 C C . VAL A 1 83 ? 21.695 14.189 -31.519 1.00 79.69 83 VAL A C 1
ATOM 623 O O . VAL A 1 83 ? 20.814 14.405 -30.689 1.00 79.69 83 VAL A O 1
ATOM 626 N N . ASN A 1 84 ? 21.403 13.877 -32.781 1.00 66.06 84 ASN A N 1
ATOM 627 C CA . ASN A 1 84 ? 20.052 13.589 -33.240 1.00 66.06 84 ASN A CA 1
ATOM 628 C C . ASN A 1 84 ? 19.666 12.154 -32.839 1.00 66.06 84 ASN A C 1
ATOM 630 O O . ASN A 1 84 ? 19.606 11.256 -33.681 1.00 66.06 84 ASN A O 1
ATOM 634 N N . LEU A 1 85 ? 19.460 11.936 -31.534 1.00 61.94 85 LEU A N 1
ATOM 635 C CA . LEU A 1 85 ? 18.998 10.654 -31.005 1.00 61.94 85 LEU A CA 1
ATOM 636 C C . LEU A 1 85 ? 17.716 10.227 -31.750 1.00 61.94 85 LEU A C 1
ATOM 638 O O . LEU A 1 85 ? 16.821 11.058 -31.940 1.00 61.94 85 LEU A O 1
ATOM 642 N N . PRO A 1 86 ? 17.606 8.955 -32.184 1.00 54.50 86 PRO A N 1
ATOM 643 C CA . PRO A 1 86 ? 16.370 8.430 -32.751 1.00 54.50 86 PRO A CA 1
ATOM 644 C C . PRO A 1 86 ? 15.199 8.660 -31.779 1.00 54.50 86 PRO A C 1
ATOM 646 O O . PRO A 1 86 ? 15.411 8.717 -30.566 1.00 54.50 86 PRO A O 1
ATOM 649 N N . PRO A 1 87 ? 13.978 8.838 -32.314 1.00 54.22 87 PRO A N 1
ATOM 650 C CA . PRO A 1 87 ? 12.850 9.423 -31.602 1.00 54.22 87 PRO A CA 1
ATOM 651 C C . PRO A 1 87 ? 12.543 8.703 -30.290 1.00 54.22 87 PRO A C 1
ATOM 653 O O . PRO A 1 87 ? 12.606 7.477 -30.201 1.00 54.22 87 PRO A O 1
ATOM 656 N N . THR A 1 88 ? 12.173 9.506 -29.294 1.00 56.78 88 THR A N 1
ATOM 657 C CA . THR A 1 88 ? 11.582 9.081 -28.027 1.00 56.78 88 THR A CA 1
ATOM 658 C C . THR A 1 88 ? 10.522 8.015 -28.278 1.00 56.78 88 THR A C 1
ATOM 660 O O . THR A 1 88 ? 9.654 8.189 -29.135 1.00 56.78 88 THR A O 1
ATOM 663 N N . THR A 1 89 ? 10.593 6.906 -27.544 1.00 62.22 89 THR A N 1
ATOM 664 C CA . THR A 1 89 ? 9.537 5.892 -27.514 1.00 62.22 89 THR A CA 1
ATOM 665 C C . THR A 1 89 ? 8.193 6.589 -27.293 1.00 62.22 89 THR A C 1
ATOM 667 O O . THR A 1 89 ? 7.993 7.209 -26.252 1.00 62.22 89 THR A O 1
ATOM 670 N N . ASN A 1 90 ? 7.281 6.522 -28.268 1.00 68.94 90 ASN A N 1
ATOM 671 C CA . ASN A 1 90 ? 5.936 7.078 -28.122 1.00 68.94 90 ASN A CA 1
ATOM 672 C C . ASN A 1 90 ? 5.148 6.189 -27.154 1.00 68.94 90 ASN A C 1
ATOM 674 O O . ASN A 1 90 ? 4.572 5.179 -27.562 1.00 68.94 90 ASN A O 1
ATOM 678 N N . CYS A 1 91 ? 5.145 6.564 -25.876 1.00 77.81 91 CYS A N 1
ATOM 679 C CA . CYS A 1 91 ? 4.429 5.849 -24.819 1.00 77.81 91 CYS A CA 1
ATOM 680 C C . CYS A 1 91 ? 2.896 5.876 -24.997 1.00 77.81 91 CYS A C 1
ATOM 682 O O . CYS A 1 91 ? 2.200 5.112 -24.338 1.00 77.81 91 CYS A O 1
ATOM 684 N N . ASP A 1 92 ? 2.383 6.663 -25.951 1.00 71.31 92 ASP A N 1
ATOM 685 C CA . ASP A 1 92 ? 0.961 6.736 -26.316 1.00 71.31 92 ASP A CA 1
ATOM 686 C C . ASP A 1 92 ? 0.427 5.456 -26.986 1.00 71.31 92 ASP A C 1
ATOM 688 O O . ASP A 1 92 ? -0.772 5.187 -26.956 1.00 71.31 92 ASP A O 1
ATOM 692 N N . ASN A 1 93 ? 1.301 4.647 -27.601 1.00 64.88 93 ASN A N 1
ATOM 693 C CA . ASN A 1 93 ? 0.909 3.441 -28.333 1.00 64.88 93 ASN A CA 1
ATOM 694 C C . ASN A 1 93 ? 1.500 2.183 -27.680 1.00 64.88 93 ASN A C 1
ATOM 696 O O . ASN A 1 93 ? 2.476 1.600 -28.164 1.00 64.88 93 ASN A O 1
ATOM 700 N N . ALA A 1 94 ? 0.856 1.723 -26.602 1.00 57.31 94 ALA A N 1
ATOM 701 C CA . ALA A 1 94 ? 1.224 0.501 -25.873 1.00 57.31 94 ALA A CA 1
ATOM 702 C C . ALA A 1 94 ? 1.345 -0.747 -26.778 1.00 57.31 94 ALA A C 1
ATOM 704 O O . ALA A 1 94 ? 2.140 -1.643 -26.504 1.00 57.31 94 ALA A O 1
ATOM 705 N N . ALA A 1 95 ? 0.618 -0.783 -27.903 1.00 56.31 95 ALA A N 1
ATOM 706 C CA . ALA A 1 95 ? 0.618 -1.893 -28.861 1.00 56.31 95 ALA A CA 1
ATOM 707 C C . ALA A 1 95 ? 1.961 -2.122 -29.592 1.00 56.31 95 ALA A C 1
ATOM 709 O O . ALA A 1 95 ? 2.135 -3.161 -30.226 1.00 56.31 95 ALA A O 1
ATOM 710 N N . THR A 1 96 ? 2.910 -1.184 -29.514 1.00 57.38 96 THR A N 1
ATOM 711 C CA . THR A 1 96 ? 4.221 -1.270 -30.190 1.00 57.38 96 THR A CA 1
ATOM 712 C C . THR A 1 96 ? 5.418 -1.381 -29.241 1.00 57.38 96 THR A C 1
ATOM 714 O O . THR A 1 96 ? 6.560 -1.395 -29.698 1.00 57.38 96 THR A O 1
ATOM 717 N N . ILE A 1 97 ? 5.194 -1.486 -27.927 1.00 64.94 97 ILE A N 1
ATOM 718 C CA . ILE A 1 97 ? 6.280 -1.547 -26.940 1.00 64.94 97 ILE A CA 1
ATOM 719 C C . ILE A 1 97 ? 6.745 -2.999 -26.755 1.00 64.94 97 ILE A C 1
ATOM 721 O O . ILE A 1 97 ? 6.228 -3.737 -25.918 1.00 64.94 97 ILE A O 1
ATOM 725 N N . THR A 1 98 ? 7.733 -3.427 -27.543 1.00 67.62 98 THR A N 1
ATOM 726 C CA . THR A 1 98 ? 8.197 -4.829 -27.534 1.00 67.62 98 THR A CA 1
ATOM 727 C C . THR A 1 98 ? 9.419 -5.088 -26.658 1.00 67.62 98 THR A C 1
ATOM 729 O O . THR A 1 98 ? 9.776 -6.246 -26.474 1.00 67.62 98 THR A O 1
ATOM 732 N N . THR A 1 99 ? 10.103 -4.054 -26.159 1.00 86.94 99 THR A N 1
ATOM 733 C CA . THR A 1 99 ? 11.325 -4.234 -25.360 1.00 86.94 99 THR A CA 1
ATOM 734 C C . THR A 1 99 ? 11.082 -3.889 -23.896 1.00 86.94 99 THR A C 1
ATOM 736 O O . THR A 1 99 ? 10.487 -2.855 -23.593 1.00 86.94 99 THR A O 1
ATOM 739 N N . ASP A 1 100 ? 11.603 -4.710 -22.981 1.00 88.81 100 ASP A N 1
ATOM 740 C CA . ASP A 1 100 ? 11.452 -4.507 -21.530 1.00 88.81 100 ASP A CA 1
ATOM 741 C C . ASP A 1 100 ? 11.986 -3.137 -21.082 1.00 88.81 100 ASP A C 1
ATOM 743 O O . ASP A 1 100 ? 11.439 -2.493 -20.191 1.00 88.81 100 ASP A O 1
ATOM 747 N N . ARG A 1 101 ? 13.035 -2.644 -21.753 1.00 89.69 101 ARG A N 1
ATOM 748 C CA . ARG A 1 101 ? 13.596 -1.301 -21.546 1.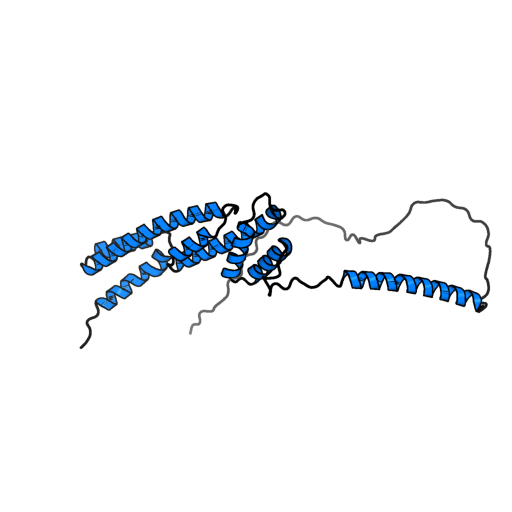00 89.69 101 ARG A C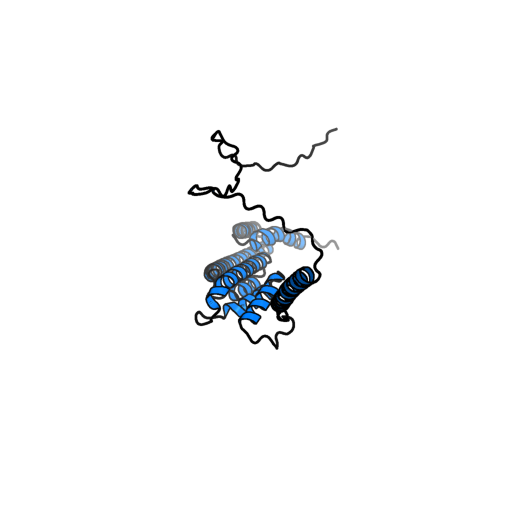A 1
ATOM 749 C C . ARG A 1 101 ? 12.601 -0.194 -21.897 1.00 89.69 101 ARG A C 1
ATOM 751 O O . ARG A 1 101 ? 12.477 0.766 -21.144 1.00 89.69 101 ARG A O 1
ATOM 758 N N . ALA A 1 102 ? 11.906 -0.320 -23.026 1.00 88.50 102 ALA A N 1
ATOM 759 C CA . ALA A 1 102 ? 10.900 0.652 -23.439 1.00 88.50 102 ALA A CA 1
ATOM 760 C C . ALA A 1 102 ? 9.655 0.591 -22.540 1.00 88.50 102 ALA A C 1
ATOM 762 O O . ALA A 1 102 ? 9.112 1.636 -22.194 1.00 88.50 102 ALA A O 1
ATOM 763 N N . GLN A 1 103 ? 9.250 -0.610 -22.106 1.00 89.12 103 GLN A N 1
ATOM 764 C CA . GLN A 1 103 ? 8.160 -0.790 -21.139 1.00 89.12 103 GLN A CA 1
ATOM 765 C C . GLN A 1 103 ? 8.485 -0.121 -19.802 1.00 89.12 103 GLN A C 1
ATOM 767 O O . GLN A 1 103 ? 7.676 0.649 -19.288 1.00 89.12 103 GLN A O 1
ATOM 772 N N . LEU A 1 104 ? 9.694 -0.344 -19.282 1.00 92.12 104 LEU A N 1
ATOM 773 C CA . LEU A 1 104 ? 10.162 0.298 -18.058 1.00 92.12 104 LEU A CA 1
ATOM 774 C C . LEU A 1 104 ? 10.203 1.823 -18.180 1.00 92.12 104 LEU A C 1
ATOM 776 O O . LEU A 1 104 ? 9.762 2.514 -17.267 1.00 92.12 104 LEU A O 1
ATOM 780 N N . TYR A 1 105 ? 10.712 2.347 -19.297 1.00 91.50 105 TYR A N 1
ATOM 781 C CA . TYR A 1 105 ? 10.766 3.790 -19.534 1.00 91.50 105 TYR A CA 1
ATOM 782 C C . TYR A 1 105 ? 9.369 4.423 -19.516 1.00 91.50 105 TYR A C 1
ATOM 784 O O . TYR A 1 105 ? 9.155 5.423 -18.837 1.00 91.50 105 TYR A O 1
ATOM 792 N N . CYS A 1 106 ? 8.399 3.816 -20.204 1.00 90.25 106 CYS A N 1
ATOM 793 C CA . CYS A 1 106 ? 7.034 4.336 -20.216 1.00 90.25 106 CYS A CA 1
ATOM 794 C C . CYS A 1 106 ? 6.334 4.194 -18.859 1.00 90.25 106 CYS A C 1
ATOM 796 O O . CYS A 1 106 ? 5.583 5.086 -18.482 1.00 90.25 106 CYS A O 1
ATOM 798 N N . ALA A 1 107 ? 6.609 3.131 -18.100 1.00 92.12 107 ALA A N 1
ATOM 799 C CA . ALA A 1 107 ? 6.111 2.994 -16.732 1.00 92.12 107 ALA A CA 1
ATOM 800 C C . ALA A 1 107 ? 6.688 4.074 -15.802 1.00 92.12 107 ALA A C 1
ATOM 802 O O . ALA A 1 107 ? 5.959 4.683 -15.030 1.00 92.12 107 ALA A O 1
ATOM 803 N N . GLN A 1 108 ? 7.983 4.381 -15.910 1.00 93.44 108 GLN A N 1
ATOM 804 C CA . GLN A 1 108 ? 8.575 5.489 -15.154 1.00 93.44 108 GLN A CA 1
ATOM 805 C C . GLN A 1 108 ? 7.921 6.826 -15.510 1.00 93.44 108 GLN A C 1
ATOM 807 O O . GLN A 1 108 ? 7.517 7.555 -14.610 1.00 93.44 108 GLN A O 1
ATOM 812 N N . LEU A 1 109 ? 7.743 7.102 -16.804 1.00 92.88 109 LEU A N 1
ATOM 813 C CA . LEU A 1 109 ? 7.089 8.323 -17.272 1.00 92.88 109 LEU A CA 1
ATOM 814 C C . LEU A 1 109 ? 5.629 8.425 -16.797 1.00 92.88 109 LEU A C 1
ATOM 816 O O . LEU A 1 109 ? 5.179 9.505 -16.431 1.00 92.88 109 LEU A O 1
ATOM 820 N N . ALA A 1 110 ? 4.896 7.309 -16.772 1.00 91.19 110 ALA A N 1
ATOM 821 C CA . ALA A 1 110 ? 3.544 7.265 -16.222 1.00 91.19 110 ALA A CA 1
ATOM 822 C C . ALA A 1 110 ? 3.559 7.537 -14.711 1.00 91.19 110 ALA A C 1
ATOM 824 O O . ALA A 1 110 ? 2.833 8.396 -14.234 1.00 91.19 110 ALA A O 1
ATOM 825 N N . ALA A 1 111 ? 4.441 6.887 -13.950 1.00 93.88 111 ALA A N 1
ATOM 826 C CA . ALA A 1 111 ? 4.556 7.112 -12.511 1.00 93.88 111 ALA A CA 1
ATOM 827 C C . ALA A 1 111 ? 4.969 8.555 -12.143 1.00 93.88 111 ALA A C 1
ATOM 829 O O . ALA A 1 111 ? 4.640 9.031 -11.054 1.00 93.88 111 ALA A O 1
ATOM 830 N N . GLU A 1 112 ? 5.664 9.265 -13.037 1.00 92.75 112 GLU A N 1
ATOM 831 C CA . GLU A 1 112 ? 5.995 10.688 -12.887 1.00 92.75 112 GLU A CA 1
ATOM 832 C C . GLU A 1 112 ? 4.774 11.617 -12.981 1.00 92.75 112 GLU A C 1
ATOM 834 O O . GLU A 1 112 ? 4.845 12.741 -12.478 1.00 92.75 112 GLU A O 1
ATOM 839 N N . SER A 1 113 ? 3.643 11.165 -13.546 1.00 90.06 113 SER A N 1
ATOM 840 C CA . SER A 1 113 ? 2.388 11.937 -13.567 1.00 90.06 113 SER A CA 1
ATOM 841 C C . SER A 1 113 ? 1.899 12.280 -12.153 1.00 90.06 113 SER A C 1
ATOM 843 O O . SER A 1 113 ? 1.214 13.283 -11.943 1.00 90.06 113 SER A O 1
ATOM 845 N N . GLY A 1 114 ? 2.279 11.456 -11.170 1.00 88.06 114 GLY A N 1
ATOM 846 C CA . GLY A 1 114 ? 1.821 11.541 -9.789 1.00 88.06 114 GLY A CA 1
ATOM 847 C C . GLY A 1 114 ? 0.410 10.988 -9.579 1.00 88.06 114 GLY A C 1
ATOM 848 O O . GLY A 1 114 ? -0.079 11.008 -8.446 1.00 88.06 114 GLY A O 1
ATOM 849 N N . GLU A 1 115 ? -0.247 10.480 -10.626 1.00 93.81 115 GLU A N 1
ATOM 850 C CA . GLU A 1 115 ? -1.533 9.806 -10.498 1.00 93.81 115 GLU A CA 1
ATOM 851 C C . GLU A 1 115 ? -1.345 8.426 -9.856 1.00 93.81 115 GLU A C 1
ATOM 853 O O . GLU A 1 115 ? -0.478 7.638 -10.236 1.00 93.81 115 GLU A O 1
ATOM 858 N N . LEU A 1 116 ? -2.169 8.118 -8.850 1.00 95.31 116 LEU A N 1
ATOM 859 C CA . LEU A 1 116 ? -2.037 6.875 -8.089 1.00 95.31 116 LEU A CA 1
ATOM 860 C C . LEU A 1 116 ? -2.183 5.637 -8.983 1.00 95.31 116 LEU A C 1
ATOM 862 O O . LEU A 1 116 ? -1.420 4.688 -8.827 1.00 95.31 116 LEU A O 1
ATOM 866 N N . GLU A 1 117 ? -3.142 5.640 -9.909 1.00 95.06 117 GLU A N 1
ATOM 867 C CA . GLU A 1 117 ? -3.357 4.494 -10.797 1.00 95.06 117 GLU A CA 1
ATOM 868 C C . GLU A 1 117 ? -2.172 4.267 -11.740 1.00 95.06 117 GLU A C 1
ATOM 870 O O . GLU A 1 117 ? -1.790 3.117 -11.938 1.00 95.06 117 GLU A O 1
ATOM 875 N N . ASP A 1 118 ? -1.523 5.327 -12.230 1.00 94.81 118 ASP A N 1
ATOM 876 C CA . ASP A 1 118 ? -0.327 5.205 -13.071 1.00 94.81 118 ASP A CA 1
ATOM 877 C C . ASP A 1 118 ? 0.845 4.593 -12.298 1.00 94.81 118 ASP A C 1
ATOM 879 O O . ASP A 1 118 ? 1.538 3.700 -12.795 1.00 94.81 118 ASP A O 1
ATOM 883 N N . VAL A 1 119 ? 1.044 5.019 -11.047 1.00 96.44 119 VAL A N 1
ATOM 884 C CA . VAL A 1 119 ? 2.067 4.444 -10.163 1.00 96.44 119 VAL A CA 1
ATOM 885 C C . VAL A 1 119 ? 1.773 2.971 -9.872 1.00 96.44 119 VAL A C 1
ATOM 887 O O . VAL A 1 119 ? 2.686 2.144 -9.898 1.00 96.44 119 VAL A O 1
ATOM 890 N N . LEU A 1 120 ? 0.511 2.616 -9.614 1.00 96.25 120 LEU A N 1
ATOM 891 C CA . LEU A 1 120 ? 0.115 1.234 -9.337 1.00 96.25 120 LEU A CA 1
ATOM 892 C C . LEU A 1 120 ? 0.239 0.342 -10.574 1.00 96.25 120 LEU A C 1
ATOM 894 O O . LEU A 1 120 ? 0.760 -0.763 -10.457 1.00 96.25 120 LEU A O 1
ATOM 898 N N . ALA A 1 121 ? -0.165 0.819 -11.751 1.00 94.25 121 ALA A N 1
ATOM 899 C CA . ALA A 1 121 ? 0.015 0.098 -13.009 1.00 94.25 121 ALA A CA 1
ATOM 900 C C . ALA A 1 121 ? 1.505 -0.138 -13.305 1.00 94.25 121 ALA A C 1
ATOM 902 O O . ALA A 1 121 ? 1.910 -1.233 -13.705 1.00 94.25 121 ALA A O 1
ATOM 903 N N . SER A 1 122 ? 2.338 0.870 -13.039 1.00 94.31 122 SER A N 1
ATOM 904 C CA . SER A 1 122 ? 3.792 0.775 -13.175 1.00 94.31 122 SER A CA 1
ATOM 905 C C . SER A 1 122 ? 4.383 -0.246 -12.205 1.00 94.31 122 SER A C 1
ATOM 907 O O . SER A 1 122 ? 5.195 -1.078 -12.610 1.00 94.31 122 SER A O 1
ATOM 909 N N . LEU A 1 123 ? 3.933 -0.238 -10.946 1.00 95.94 123 LEU A N 1
ATOM 910 C CA . LEU A 1 123 ? 4.323 -1.208 -9.923 1.00 95.94 123 LEU A CA 1
ATOM 911 C C . LEU A 1 123 ? 3.910 -2.637 -10.287 1.00 95.94 123 LEU A C 1
ATOM 913 O O . LEU A 1 123 ? 4.708 -3.552 -10.104 1.00 95.94 123 LEU A O 1
ATOM 917 N N . GLU A 1 124 ? 2.703 -2.842 -10.811 1.00 94.19 124 GLU A N 1
ATOM 918 C CA . GLU A 1 124 ? 2.220 -4.160 -11.241 1.00 94.19 124 GLU A CA 1
ATOM 919 C C . GLU A 1 124 ? 3.060 -4.723 -12.395 1.00 94.19 124 GLU A C 1
ATOM 921 O O . GLU A 1 124 ? 3.408 -5.906 -12.385 1.00 94.19 124 GLU A O 1
ATOM 926 N N . LEU A 1 125 ? 3.452 -3.871 -13.349 1.00 92.56 125 LEU A N 1
ATOM 927 C CA . LEU A 1 125 ? 4.305 -4.258 -14.472 1.00 92.56 125 LEU A CA 1
ATOM 928 C C . LEU A 1 125 ? 5.681 -4.754 -14.005 1.00 92.56 125 LEU A 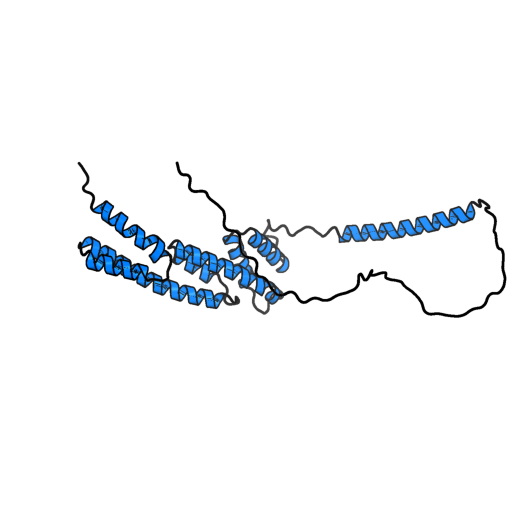C 1
ATOM 930 O O . LEU A 1 125 ? 6.095 -5.858 -14.361 1.00 92.56 125 LEU A O 1
ATOM 934 N N . VAL A 1 126 ? 6.399 -3.942 -13.221 1.00 93.44 126 VAL A N 1
ATOM 935 C CA . VAL A 1 126 ? 7.783 -4.260 -12.819 1.00 93.44 126 VAL A CA 1
ATOM 936 C C . VAL A 1 126 ? 7.848 -5.208 -11.622 1.00 93.44 126 VAL A C 1
ATOM 938 O O . VAL A 1 126 ? 8.817 -5.947 -11.464 1.00 93.44 126 VAL A O 1
ATOM 941 N N . GLY A 1 127 ? 6.810 -5.229 -10.784 1.00 91.00 127 GLY A N 1
ATOM 942 C CA . GLY A 1 127 ? 6.704 -6.101 -9.614 1.00 91.00 127 GLY A CA 1
ATOM 943 C C . GLY A 1 127 ? 6.570 -7.581 -9.975 1.00 91.00 127 GLY A C 1
ATOM 944 O O . GLY A 1 127 ? 6.909 -8.440 -9.161 1.00 91.00 127 GLY A O 1
ATOM 945 N N . ALA A 1 128 ? 6.136 -7.884 -11.202 1.00 89.25 128 ALA A N 1
ATOM 946 C CA . ALA A 1 128 ? 6.064 -9.240 -11.739 1.00 89.25 128 ALA A CA 1
ATOM 947 C C . ALA A 1 128 ? 7.424 -9.793 -12.213 1.00 89.25 128 ALA A C 1
ATOM 949 O O . ALA A 1 128 ? 7.530 -10.982 -12.523 1.00 89.25 128 ALA A O 1
ATOM 950 N N . TRP A 1 129 ? 8.469 -8.961 -12.296 1.00 92.12 129 TRP A N 1
ATOM 951 C CA . TRP A 1 129 ? 9.773 -9.387 -12.802 1.00 92.12 129 TRP A CA 1
ATOM 952 C C . TRP A 1 129 ? 10.520 -10.235 -11.772 1.00 92.12 129 TRP A C 1
ATOM 954 O O . TRP A 1 129 ? 10.715 -9.843 -10.623 1.00 92.12 129 TRP A O 1
ATOM 964 N N . THR A 1 130 ? 10.969 -11.416 -12.194 1.00 92.31 130 THR A N 1
ATOM 965 C CA . THR A 1 130 ? 11.718 -12.364 -11.360 1.00 92.31 130 THR A CA 1
ATOM 966 C C . THR A 1 130 ? 13.221 -12.064 -11.370 1.00 92.31 130 THR A C 1
ATOM 968 O O . THR A 1 130 ? 13.701 -11.403 -12.290 1.00 92.31 130 THR A O 1
ATOM 971 N N . PRO A 1 131 ? 14.015 -12.615 -10.428 1.00 92.94 131 PRO A N 1
ATOM 972 C CA . PRO A 1 131 ? 15.476 -12.449 -10.415 1.00 92.94 131 PRO A CA 1
ATOM 973 C C . PRO A 1 131 ? 16.206 -12.885 -11.697 1.00 92.94 131 PRO A C 1
ATOM 975 O O . PRO A 1 131 ? 17.342 -12.485 -11.926 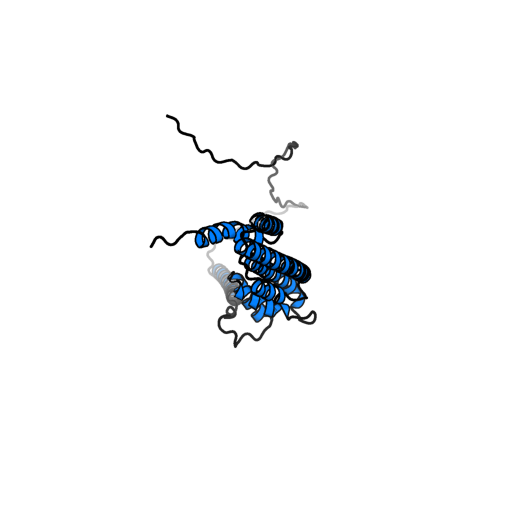1.00 92.94 131 PRO A O 1
ATOM 978 N N . SER A 1 132 ? 15.569 -13.706 -12.538 1.00 93.50 132 SER A N 1
ATOM 979 C CA . SER A 1 132 ? 16.073 -14.099 -13.860 1.00 93.50 132 SER A CA 1
ATOM 980 C C . SER A 1 132 ? 15.931 -13.013 -14.934 1.00 93.50 132 SER A C 1
ATOM 982 O O . SER A 1 132 ? 16.506 -13.154 -16.012 1.00 93.50 132 SER A O 1
ATOM 984 N N . HIS A 1 133 ? 15.160 -11.954 -14.677 1.00 93.38 133 HIS A N 1
ATOM 985 C CA . HIS A 1 133 ? 14.928 -10.871 -15.623 1.00 93.38 133 HIS A CA 1
ATOM 986 C C . HIS A 1 133 ? 16.168 -9.959 -15.726 1.00 93.38 133 HIS A C 1
ATOM 988 O O . HIS A 1 133 ? 16.683 -9.531 -14.689 1.00 93.38 133 HIS A O 1
ATOM 994 N N . PRO A 1 134 ? 16.630 -9.577 -16.936 1.00 93.88 134 PRO A N 1
ATOM 995 C CA . PRO A 1 134 ? 17.851 -8.776 -17.107 1.00 93.88 134 PRO A CA 1
ATOM 996 C C . PRO A 1 134 ? 17.840 -7.431 -16.369 1.00 93.88 134 PRO A C 1
ATOM 998 O O . PRO A 1 134 ? 18.892 -6.907 -16.014 1.00 93.88 134 PRO A O 1
ATOM 1001 N N . LEU A 1 135 ? 16.650 -6.869 -16.146 1.00 94.25 135 LEU A N 1
ATOM 1002 C CA . LEU A 1 135 ? 16.450 -5.571 -15.494 1.00 94.25 135 LEU A CA 1
ATOM 1003 C C . LEU A 1 135 ? 16.053 -5.675 -14.017 1.00 94.25 135 LEU A C 1
ATOM 1005 O O . LEU A 1 135 ? 15.754 -4.656 -13.404 1.00 94.25 135 LEU A O 1
ATOM 1009 N N . TYR A 1 136 ? 16.032 -6.879 -13.433 1.00 94.25 136 TYR A N 1
ATOM 1010 C CA . TYR A 1 136 ? 15.496 -7.105 -12.086 1.00 94.25 136 TYR A CA 1
ATOM 1011 C C . TYR A 1 136 ? 16.112 -6.183 -11.028 1.00 94.25 136 TYR A C 1
ATOM 1013 O O . TYR A 1 136 ? 15.389 -5.553 -10.262 1.00 94.25 136 TYR A O 1
ATOM 1021 N N . TYR A 1 137 ? 17.443 -6.077 -11.002 1.00 93.44 137 TYR A N 1
ATOM 1022 C CA . TYR A 1 137 ? 18.156 -5.257 -10.020 1.00 93.44 137 TYR A CA 1
ATOM 1023 C C . TYR A 1 137 ? 17.966 -3.755 -10.242 1.00 93.44 137 TYR A C 1
ATOM 1025 O O . TYR A 1 137 ? 17.973 -2.993 -9.281 1.00 93.44 137 TYR A O 1
ATOM 1033 N N . GLU A 1 138 ? 17.774 -3.336 -11.492 1.00 93.12 138 GLU A N 1
ATOM 1034 C CA . GLU A 1 138 ? 17.571 -1.931 -11.849 1.00 93.12 138 GLU A CA 1
ATOM 1035 C C . GLU A 1 138 ? 16.201 -1.424 -11.386 1.00 93.12 138 GLU A C 1
ATOM 1037 O O . GLU A 1 138 ? 16.076 -0.269 -10.989 1.00 93.12 138 GLU A O 1
ATOM 1042 N N . VAL A 1 139 ? 15.184 -2.293 -11.372 1.00 94.94 139 VAL A N 1
ATOM 1043 C CA . VAL A 1 139 ? 13.825 -1.912 -10.964 1.00 94.94 139 VAL A CA 1
ATOM 1044 C C . VAL A 1 139 ? 13.554 -2.025 -9.470 1.00 94.94 139 VAL A C 1
ATOM 1046 O O . VAL A 1 139 ? 12.561 -1.465 -9.020 1.00 94.94 139 VAL A O 1
ATOM 1049 N N . GLN A 1 140 ? 14.399 -2.697 -8.680 1.00 95.19 140 GLN A N 1
ATOM 1050 C CA . GLN A 1 140 ? 14.147 -2.855 -7.237 1.00 95.19 140 GLN A CA 1
ATOM 1051 C C . GLN A 1 140 ? 13.925 -1.523 -6.498 1.00 95.19 140 GLN A C 1
ATOM 1053 O O . GLN A 1 140 ? 12.956 -1.436 -5.743 1.00 95.19 140 GLN A O 1
ATOM 1058 N N . PRO A 1 141 ? 14.725 -0.461 -6.731 1.00 95.38 141 PRO A N 1
ATOM 1059 C CA . PRO A 1 141 ? 14.480 0.829 -6.086 1.00 95.38 141 PRO A CA 1
ATOM 1060 C C . PRO A 1 141 ? 13.135 1.453 -6.489 1.00 95.38 141 PRO A C 1
ATOM 1062 O O . PRO A 1 141 ? 12.472 2.073 -5.661 1.00 95.38 141 PRO A O 1
ATOM 1065 N N . LEU A 1 142 ? 12.706 1.260 -7.743 1.00 95.75 142 LEU A N 1
ATOM 1066 C CA . LEU A 1 142 ? 11.418 1.753 -8.247 1.00 95.75 142 LEU A CA 1
ATOM 1067 C C . LEU A 1 142 ? 10.252 0.977 -7.631 1.00 95.75 142 LEU A C 1
ATOM 1069 O O . LEU A 1 142 ? 9.288 1.579 -7.167 1.00 95.75 142 LEU A O 1
ATOM 1073 N N . VAL A 1 143 ? 10.373 -0.353 -7.559 1.00 96.69 143 VAL A N 1
ATOM 1074 C CA . VAL A 1 143 ? 9.415 -1.228 -6.870 1.00 96.69 143 VAL A CA 1
ATOM 1075 C C . VAL A 1 143 ? 9.242 -0.772 -5.426 1.00 96.69 143 VAL A C 1
ATOM 1077 O O . VAL A 1 143 ? 8.111 -0.606 -4.975 1.00 96.69 143 VAL A O 1
ATOM 1080 N N . GLU A 1 144 ? 10.336 -0.531 -4.704 1.00 95.81 144 GLU A N 1
ATOM 1081 C CA . GLU A 1 144 ? 10.298 -0.047 -3.323 1.00 95.81 144 GLU A CA 1
ATOM 1082 C C . GLU A 1 144 ? 9.618 1.326 -3.219 1.00 95.81 144 GLU A C 1
ATOM 1084 O O . GLU A 1 144 ? 8.686 1.497 -2.427 1.00 95.81 144 GLU A O 1
ATOM 1089 N N . GLN A 1 145 ? 10.021 2.290 -4.049 1.00 95.88 145 GLN A N 1
ATOM 1090 C CA . GLN A 1 145 ? 9.456 3.638 -4.049 1.00 95.88 145 GLN A CA 1
ATOM 1091 C C . GLN A 1 145 ? 7.947 3.632 -4.326 1.00 95.88 145 GLN A C 1
ATOM 1093 O O . GLN A 1 145 ? 7.173 4.234 -3.579 1.00 95.88 145 GLN A O 1
ATOM 1098 N N . TRP A 1 146 ? 7.503 2.938 -5.371 1.00 97.38 146 TRP A N 1
ATOM 1099 C CA . TRP A 1 146 ? 6.088 2.869 -5.735 1.00 97.38 146 TRP A CA 1
ATOM 1100 C C . TRP A 1 146 ? 5.276 2.037 -4.739 1.00 97.38 146 TRP A C 1
ATOM 1102 O O . TRP A 1 146 ? 4.126 2.370 -4.452 1.00 97.38 146 TRP A O 1
ATOM 1112 N N . SER A 1 147 ? 5.881 1.024 -4.112 1.00 97.50 147 SER A N 1
ATOM 1113 C CA . SER A 1 147 ? 5.245 0.293 -3.008 1.00 97.50 147 SER A CA 1
ATOM 1114 C C . SER A 1 147 ? 4.974 1.192 -1.801 1.00 97.50 147 SER A C 1
ATOM 1116 O O . SER A 1 147 ? 3.928 1.069 -1.162 1.00 97.50 147 SER A O 1
ATOM 1118 N N . TRP A 1 148 ? 5.877 2.127 -1.490 1.00 96.75 148 TRP A N 1
ATOM 1119 C CA . TRP A 1 148 ? 5.631 3.132 -0.454 1.00 96.75 148 TRP A CA 1
ATOM 1120 C C . TRP A 1 148 ? 4.463 4.050 -0.807 1.00 96.75 148 TRP A C 1
ATOM 1122 O O . TRP A 1 148 ? 3.650 4.353 0.069 1.00 96.75 148 TRP A O 1
ATOM 1132 N N . VAL A 1 149 ? 4.341 4.457 -2.074 1.00 96.56 149 VAL A N 1
ATOM 1133 C CA . VAL A 1 149 ? 3.188 5.238 -2.552 1.00 96.56 149 VAL A CA 1
ATOM 1134 C C . VAL A 1 149 ? 1.891 4.448 -2.361 1.00 96.56 149 VAL A C 1
ATOM 1136 O O . VAL A 1 149 ? 0.946 4.974 -1.772 1.00 96.56 149 VAL A O 1
ATOM 1139 N N . ALA A 1 150 ? 1.866 3.171 -2.754 1.00 97.06 150 ALA A N 1
ATOM 1140 C CA . ALA A 1 150 ? 0.716 2.288 -2.557 1.00 97.06 150 ALA A CA 1
ATOM 1141 C C . ALA A 1 150 ? 0.331 2.154 -1.072 1.00 97.06 150 ALA A C 1
ATOM 1143 O O . ALA A 1 150 ? -0.841 2.288 -0.713 1.00 97.06 150 ALA A O 1
ATOM 1144 N N . LEU A 1 151 ? 1.314 1.964 -0.183 1.00 96.94 151 LEU A N 1
ATOM 1145 C CA . LEU A 1 151 ? 1.074 1.894 1.260 1.00 96.94 151 LEU A CA 1
ATOM 1146 C C . LEU A 1 151 ? 0.527 3.218 1.817 1.00 96.94 151 LEU A C 1
ATOM 1148 O O . LEU A 1 151 ? -0.387 3.214 2.642 1.00 96.94 151 LEU A O 1
ATOM 1152 N N . LYS A 1 152 ? 1.034 4.364 1.349 1.00 96.06 152 LYS A N 1
ATOM 1153 C CA . LYS A 1 152 ? 0.532 5.682 1.765 1.00 96.06 152 LYS A CA 1
ATOM 1154 C C . LYS A 1 152 ? -0.881 5.967 1.273 1.00 96.06 152 LYS A C 1
ATOM 1156 O O . LYS A 1 152 ? -1.673 6.526 2.037 1.00 96.06 152 LYS A O 1
ATOM 1161 N N . ALA A 1 153 ? -1.218 5.540 0.062 1.00 96.81 153 ALA A N 1
ATOM 1162 C CA . ALA A 1 153 ? -2.589 5.576 -0.428 1.00 96.81 153 ALA A CA 1
ATOM 1163 C C . ALA A 1 153 ? -3.506 4.688 0.432 1.00 96.81 153 ALA A C 1
ATOM 1165 O O . ALA A 1 153 ? -4.567 5.134 0.863 1.00 96.81 153 ALA A O 1
ATOM 1166 N N . ALA A 1 154 ? -3.057 3.483 0.798 1.00 96.19 154 ALA A N 1
ATOM 1167 C CA . ALA A 1 154 ? -3.818 2.595 1.674 1.00 96.19 154 ALA A CA 1
ATOM 1168 C C . ALA A 1 154 ? -4.082 3.214 3.059 1.00 96.19 154 ALA A C 1
ATOM 1170 O O . ALA A 1 154 ? -5.197 3.141 3.578 1.00 96.19 154 ALA A O 1
ATOM 1171 N N . GLU A 1 155 ? -3.084 3.878 3.650 1.00 93.62 155 GLU A N 1
ATOM 1172 C CA . GLU A 1 155 ? -3.255 4.621 4.904 1.00 93.62 155 GLU A CA 1
ATOM 1173 C C . GLU A 1 155 ? -4.295 5.749 4.780 1.00 93.62 155 GLU A C 1
ATOM 1175 O O . GLU A 1 155 ? -5.017 6.031 5.743 1.00 93.62 155 GLU A O 1
ATOM 1180 N N . GLN A 1 156 ? -4.363 6.423 3.627 1.00 93.81 156 GLN A N 1
ATOM 1181 C CA . GLN A 1 156 ? -5.366 7.457 3.366 1.00 93.81 156 GLN A CA 1
ATOM 1182 C C . GLN A 1 156 ? -6.766 6.853 3.261 1.00 93.81 156 GLN A C 1
ATOM 1184 O O . GLN A 1 156 ? -7.686 7.371 3.896 1.00 93.81 156 GLN A O 1
ATOM 1189 N N . GLU A 1 157 ? -6.928 5.734 2.557 1.00 94.12 157 GLU A N 1
ATOM 1190 C CA . GLU A 1 157 ? -8.236 5.086 2.461 1.00 94.12 157 GLU A CA 1
ATOM 1191 C C . GLU A 1 157 ? -8.734 4.551 3.799 1.00 94.12 157 GLU A C 1
ATOM 1193 O O . GLU A 1 157 ? -9.915 4.681 4.131 1.00 94.12 157 GLU A O 1
ATOM 1198 N N . LEU A 1 158 ? -7.828 4.068 4.649 1.00 91.44 158 LEU A N 1
ATOM 1199 C CA . LEU A 1 158 ? -8.180 3.718 6.019 1.00 91.44 158 LEU A CA 1
ATOM 1200 C C . LEU A 1 158 ? -8.714 4.931 6.799 1.00 91.44 158 LEU A C 1
ATOM 1202 O O . LEU A 1 158 ? -9.712 4.804 7.509 1.00 91.44 158 LEU A O 1
ATOM 1206 N N . ARG A 1 159 ? -8.080 6.108 6.666 1.00 88.19 159 ARG A N 1
ATOM 1207 C CA . ARG A 1 159 ? -8.557 7.356 7.299 1.00 88.19 159 ARG A CA 1
ATOM 1208 C C . ARG A 1 159 ? -9.951 7.743 6.810 1.00 88.19 159 ARG A C 1
ATOM 1210 O O . ARG A 1 159 ? -10.763 8.179 7.621 1.00 88.19 159 ARG A O 1
ATOM 1217 N N . ASN A 1 160 ? -10.230 7.525 5.528 1.00 90.06 160 ASN A N 1
ATOM 1218 C CA . ASN A 1 160 ? -11.531 7.774 4.905 1.00 90.06 160 ASN A CA 1
ATOM 1219 C C . ASN A 1 160 ? -12.603 6.734 5.295 1.00 90.06 160 ASN A C 1
ATOM 1221 O O . ASN A 1 160 ? -13.757 6.851 4.884 1.00 90.06 160 ASN A O 1
ATOM 1225 N N . GLY A 1 161 ? -12.238 5.702 6.062 1.00 89.62 161 GLY A N 1
ATOM 1226 C CA . GLY A 1 161 ? -13.129 4.610 6.446 1.00 89.62 161 GLY A CA 1
ATOM 1227 C C . GLY A 1 161 ? -13.350 3.559 5.352 1.00 89.62 161 GLY A C 1
ATOM 1228 O O . GLY A 1 161 ? -14.274 2.752 5.450 1.00 89.62 161 GLY A O 1
ATOM 1229 N N . GLN A 1 162 ? -12.512 3.550 4.315 1.00 92.12 162 GLN A N 1
ATOM 1230 C CA . GLN A 1 162 ? -12.600 2.666 3.155 1.00 92.12 162 GLN A CA 1
ATOM 1231 C C . GLN A 1 162 ? -11.623 1.491 3.308 1.00 92.12 162 GLN A C 1
ATOM 1233 O O . GLN A 1 162 ? -10.683 1.324 2.531 1.00 92.12 162 GLN A O 1
ATOM 1238 N N . ILE A 1 163 ? -11.823 0.664 4.342 1.00 91.62 163 ILE A N 1
ATOM 1239 C CA . ILE A 1 163 ? -10.867 -0.405 4.683 1.00 91.62 163 ILE A CA 1
ATOM 1240 C C . ILE A 1 163 ? -10.679 -1.440 3.563 1.00 91.62 163 ILE A C 1
ATOM 1242 O O . ILE A 1 163 ? -9.569 -1.930 3.365 1.00 91.62 163 ILE A O 1
ATOM 1246 N N . ASP A 1 164 ? -11.727 -1.726 2.787 1.00 94.31 164 ASP A N 1
ATOM 1247 C CA . ASP A 1 164 ? -11.635 -2.651 1.654 1.00 94.31 164 ASP A CA 1
ATOM 1248 C C . ASP A 1 164 ? -10.717 -2.108 0.549 1.00 94.31 164 ASP A C 1
ATOM 1250 O O . ASP A 1 164 ? -9.933 -2.862 -0.028 1.00 94.31 164 ASP A O 1
ATOM 1254 N N . GLN A 1 165 ? -10.749 -0.793 0.305 1.00 95.50 165 GLN A N 1
ATOM 1255 C CA . GLN A 1 165 ? -9.861 -0.141 -0.662 1.00 95.50 165 GLN A CA 1
ATOM 1256 C C . GLN A 1 165 ? -8.421 -0.095 -0.145 1.00 95.50 165 GLN A C 1
ATOM 1258 O O . GLN A 1 165 ? -7.495 -0.433 -0.879 1.00 95.50 165 GLN A O 1
ATOM 1263 N N . ALA A 1 166 ? -8.226 0.197 1.145 1.00 95.06 166 ALA A N 1
ATOM 1264 C CA . ALA A 1 166 ? -6.910 0.118 1.780 1.00 95.06 166 ALA A CA 1
ATOM 1265 C C . ALA A 1 166 ? -6.295 -1.290 1.659 1.00 95.06 166 ALA A C 1
ATOM 1267 O O . ALA A 1 166 ? -5.117 -1.442 1.331 1.00 95.06 166 ALA A O 1
ATOM 1268 N N . LYS A 1 167 ? -7.103 -2.335 1.869 1.00 95.69 167 LYS A N 1
ATOM 1269 C CA . LYS A 1 167 ? -6.686 -3.730 1.693 1.00 95.69 167 LYS A CA 1
ATOM 1270 C C . LYS A 1 167 ? -6.333 -4.045 0.240 1.00 95.69 167 LYS A C 1
ATOM 1272 O O . LYS A 1 167 ? -5.328 -4.709 -0.001 1.00 95.69 167 LYS A O 1
ATOM 1277 N N . ALA A 1 168 ? -7.135 -3.577 -0.717 1.00 96.75 168 ALA A N 1
ATOM 1278 C CA . ALA A 1 168 ? -6.859 -3.768 -2.138 1.00 96.75 168 ALA A CA 1
ATOM 1279 C C . ALA A 1 168 ? -5.514 -3.145 -2.545 1.00 96.75 168 ALA A C 1
ATOM 1281 O O . ALA A 1 168 ? -4.729 -3.798 -3.226 1.00 96.75 168 ALA A O 1
ATOM 1282 N N . LEU A 1 169 ? -5.214 -1.937 -2.057 1.00 97.06 169 LEU A N 1
ATOM 1283 C CA . LEU A 1 169 ? -3.948 -1.245 -2.311 1.00 97.06 169 LEU A CA 1
ATOM 1284 C C . LEU A 1 169 ? -2.742 -1.990 -1.724 1.00 97.06 169 LEU A C 1
ATOM 1286 O O . LEU A 1 169 ? -1.748 -2.178 -2.419 1.00 97.06 169 LEU A O 1
ATOM 1290 N N . ILE A 1 170 ? -2.833 -2.485 -0.483 1.00 96.38 170 ILE A N 1
ATOM 1291 C CA . ILE A 1 170 ? -1.751 -3.281 0.128 1.00 96.38 170 ILE A CA 1
ATOM 1292 C C . ILE A 1 170 ? -1.501 -4.577 -0.648 1.00 96.38 170 ILE A C 1
ATOM 1294 O O . ILE A 1 170 ? -0.354 -4.982 -0.809 1.00 96.38 170 ILE A O 1
ATOM 1298 N N . ASN A 1 171 ? -2.551 -5.215 -1.165 1.00 95.50 171 ASN A N 1
ATOM 1299 C CA . ASN A 1 171 ? -2.413 -6.451 -1.934 1.00 95.50 171 ASN A CA 1
ATOM 1300 C C . ASN A 1 171 ? -1.739 -6.258 -3.302 1.00 95.50 171 ASN A C 1
ATOM 1302 O O . ASN A 1 171 ? -1.267 -7.241 -3.866 1.00 95.50 171 ASN A O 1
ATOM 1306 N N . ARG A 1 172 ? -1.683 -5.027 -3.834 1.00 95.44 172 ARG A N 1
ATOM 1307 C CA . ARG A 1 172 ? -0.922 -4.707 -5.056 1.00 95.44 172 ARG A CA 1
ATOM 1308 C C . ARG A 1 172 ? 0.587 -4.592 -4.801 1.00 95.44 172 ARG A C 1
ATOM 1310 O O . ARG A 1 172 ? 1.359 -4.580 -5.754 1.00 95.44 172 ARG A O 1
ATOM 1317 N N . ILE A 1 173 ? 1.027 -4.518 -3.541 1.00 96.56 173 ILE A N 1
ATOM 1318 C CA . ILE A 1 173 ? 2.453 -4.459 -3.200 1.00 96.56 173 ILE A CA 1
ATOM 1319 C C . ILE A 1 173 ? 3.082 -5.839 -3.457 1.00 96.56 173 ILE A C 1
ATOM 1321 O O . ILE A 1 173 ? 2.660 -6.822 -2.840 1.00 96.56 173 ILE A O 1
ATOM 1325 N N . PRO A 1 174 ? 4.100 -5.946 -4.330 1.00 95.12 174 PRO A N 1
ATOM 1326 C CA . PRO A 1 174 ? 4.717 -7.224 -4.652 1.00 95.12 174 PRO A CA 1
ATOM 1327 C C . PRO A 1 174 ? 5.586 -7.731 -3.496 1.00 95.12 174 PRO A C 1
ATOM 1329 O O . PRO A 1 174 ? 6.233 -6.953 -2.797 1.00 95.12 174 PRO A O 1
ATOM 1332 N N . ALA A 1 175 ? 5.668 -9.055 -3.337 1.00 93.12 175 ALA A N 1
ATOM 1333 C CA . ALA A 1 175 ? 6.475 -9.697 -2.292 1.00 93.12 175 ALA A CA 1
ATOM 1334 C C . ALA A 1 175 ? 7.994 -9.488 -2.455 1.00 93.12 175 ALA A C 1
ATOM 1336 O O . ALA A 1 175 ? 8.751 -9.715 -1.516 1.00 93.12 175 ALA A O 1
ATOM 1337 N N . SER A 1 176 ? 8.447 -9.062 -3.638 1.00 90.25 176 SER A N 1
ATOM 1338 C CA . SER A 1 176 ? 9.834 -8.657 -3.894 1.00 90.25 176 SER A CA 1
ATOM 1339 C C . SER A 1 176 ? 10.193 -7.310 -3.257 1.00 90.25 176 SER A C 1
ATOM 1341 O O . SER A 1 176 ? 11.371 -7.028 -3.064 1.00 90.25 176 SER A O 1
ATOM 1343 N N . SER A 1 177 ? 9.197 -6.491 -2.904 1.00 94.00 177 SER A N 1
ATOM 1344 C CA . SER A 1 177 ? 9.396 -5.185 -2.279 1.00 94.00 177 SER A CA 1
ATOM 1345 C C . SER A 1 177 ? 9.776 -5.307 -0.804 1.00 94.00 177 SER A C 1
ATOM 1347 O O . SER A 1 177 ? 9.146 -6.049 -0.048 1.00 94.00 177 SER A O 1
ATOM 1349 N N . SER A 1 178 ? 10.721 -4.481 -0.348 1.00 92.88 178 SER A N 1
ATOM 1350 C CA . SER A 1 178 ? 11.040 -4.314 1.081 1.00 92.88 178 SER A CA 1
ATOM 1351 C C . SER A 1 178 ? 9.833 -3.838 1.909 1.00 92.88 178 SER A C 1
ATOM 1353 O O . SER A 1 178 ? 9.760 -4.075 3.115 1.00 92.88 178 SER A O 1
ATOM 1355 N N . VAL A 1 179 ? 8.860 -3.188 1.258 1.00 96.12 179 VAL A N 1
ATOM 1356 C CA . VAL A 1 179 ? 7.657 -2.613 1.878 1.00 96.12 179 VAL A CA 1
ATOM 1357 C C . VAL A 1 179 ? 6.590 -3.674 2.158 1.00 96.12 179 VAL A C 1
ATOM 1359 O O . VAL A 1 179 ? 5.688 -3.436 2.962 1.00 96.12 179 VAL A O 1
ATOM 1362 N N . TYR A 1 180 ? 6.683 -4.855 1.539 1.00 95.94 180 TYR A N 1
ATOM 1363 C CA . TYR A 1 180 ? 5.655 -5.893 1.627 1.00 95.94 180 TYR A CA 1
ATOM 1364 C C . TYR A 1 180 ? 5.334 -6.285 3.076 1.00 95.94 180 TYR A C 1
ATOM 1366 O O . TYR A 1 180 ? 4.179 -6.217 3.499 1.00 95.94 180 TYR A O 1
ATOM 1374 N N . GLU A 1 181 ? 6.360 -6.604 3.868 1.00 95.62 181 GLU A N 1
ATOM 1375 C CA . GLU A 1 181 ? 6.200 -7.004 5.273 1.00 95.62 181 GLU A CA 1
ATOM 1376 C C . GLU A 1 181 ? 5.559 -5.893 6.118 1.00 95.62 181 GLU A C 1
ATOM 1378 O O . GLU A 1 181 ? 4.647 -6.139 6.912 1.00 95.62 181 GLU A O 1
ATOM 1383 N N . ALA A 1 182 ? 5.980 -4.642 5.908 1.00 94.19 182 ALA A N 1
ATOM 1384 C CA . ALA A 1 182 ? 5.402 -3.487 6.589 1.00 94.19 182 ALA A CA 1
ATOM 1385 C C . ALA A 1 182 ? 3.924 -3.278 6.210 1.00 94.19 182 ALA A C 1
ATOM 1387 O O . ALA A 1 182 ? 3.098 -2.979 7.081 1.00 94.19 182 ALA A O 1
ATOM 1388 N N . GLY A 1 183 ? 3.579 -3.475 4.935 1.00 95.69 183 GLY A N 1
ATOM 1389 C CA . GLY A 1 183 ? 2.207 -3.424 4.435 1.00 95.69 183 GLY A CA 1
ATOM 1390 C C . GLY A 1 183 ? 1.325 -4.506 5.055 1.00 95.69 183 GLY A C 1
ATOM 1391 O O . GLY A 1 183 ? 0.285 -4.192 5.634 1.00 95.69 183 GLY A O 1
ATOM 1392 N N . GLN A 1 184 ? 1.760 -5.768 5.031 1.00 96.19 184 GLN A N 1
ATOM 1393 C CA . GLN A 1 184 ? 0.998 -6.889 5.598 1.00 96.19 184 GLN A CA 1
ATOM 1394 C C . GLN A 1 184 ? 0.818 -6.765 7.117 1.00 96.19 184 GLN A C 1
ATOM 1396 O O . GLN A 1 184 ? -0.284 -6.961 7.640 1.00 96.19 184 GLN A O 1
ATOM 1401 N N . ALA A 1 185 ? 1.867 -6.356 7.837 1.00 95.06 185 ALA A N 1
ATOM 1402 C CA . ALA A 1 185 ? 1.777 -6.084 9.268 1.00 95.06 185 ALA A CA 1
ATOM 1403 C C . ALA A 1 185 ? 0.791 -4.944 9.579 1.00 95.06 185 ALA A C 1
ATOM 1405 O O . ALA A 1 185 ? 0.058 -5.009 10.571 1.00 95.06 185 ALA A O 1
ATOM 1406 N N . SER A 1 186 ? 0.752 -3.908 8.737 1.00 93.25 186 SER A N 1
ATOM 1407 C CA . SER A 1 186 ? -0.206 -2.806 8.870 1.00 93.25 186 SER A CA 1
ATOM 1408 C C . SER A 1 186 ? -1.634 -3.280 8.611 1.00 93.25 186 SER A C 1
ATOM 1410 O O . SER A 1 186 ? -2.506 -3.030 9.440 1.00 93.25 186 SER A O 1
ATOM 1412 N N . LEU A 1 187 ? -1.864 -4.054 7.546 1.00 93.81 187 LEU A N 1
ATOM 1413 C CA . LEU A 1 187 ? -3.169 -4.632 7.223 1.00 93.81 187 LEU A CA 1
ATOM 1414 C C . LEU A 1 187 ? -3.724 -5.490 8.369 1.00 93.81 187 LEU A C 1
ATOM 1416 O O . LEU A 1 187 ? -4.888 -5.346 8.744 1.00 93.81 187 LEU A O 1
ATOM 1420 N N . ALA A 1 188 ? -2.894 -6.354 8.959 1.00 93.56 188 ALA A N 1
ATOM 1421 C CA . ALA A 1 188 ? -3.298 -7.186 10.091 1.00 93.56 188 ALA A CA 1
ATOM 1422 C C . ALA A 1 188 ? -3.740 -6.338 11.297 1.00 93.56 188 ALA A C 1
ATOM 1424 O O . ALA A 1 188 ? -4.796 -6.591 11.884 1.00 93.56 188 ALA A O 1
ATOM 1425 N N . LYS A 1 189 ? -2.968 -5.295 11.636 1.00 91.38 189 LYS A N 1
ATOM 1426 C CA . LYS A 1 189 ? -3.313 -4.352 12.712 1.00 91.38 189 LYS A CA 1
ATOM 1427 C C . LYS A 1 189 ? -4.609 -3.603 12.411 1.00 91.38 189 LYS A C 1
ATOM 1429 O O . LYS A 1 189 ? -5.471 -3.499 13.281 1.00 91.38 189 LYS A O 1
ATOM 1434 N N . TRP A 1 190 ? -4.761 -3.098 11.190 1.00 92.31 190 TRP A N 1
ATOM 1435 C CA . TRP A 1 190 ? -5.931 -2.319 10.793 1.00 92.31 190 TRP A CA 1
ATOM 1436 C C . TRP A 1 190 ? -7.209 -3.144 10.832 1.00 92.31 190 TRP A C 1
ATOM 1438 O O . TRP A 1 190 ? -8.194 -2.657 11.378 1.00 92.31 190 TRP A O 1
ATOM 1448 N N . ASN A 1 191 ? -7.184 -4.388 10.346 1.00 91.81 191 ASN A N 1
ATOM 1449 C CA . ASN A 1 191 ? -8.341 -5.285 10.406 1.00 91.81 191 ASN A CA 1
ATOM 1450 C C . ASN A 1 191 ? -8.778 -5.535 11.856 1.00 91.81 191 ASN A C 1
ATOM 1452 O O . ASN A 1 191 ? -9.945 -5.347 12.194 1.00 91.81 191 ASN A O 1
ATOM 1456 N N . ALA A 1 192 ? -7.831 -5.860 12.742 1.00 91.69 192 ALA A N 1
ATOM 1457 C CA . ALA A 1 192 ? -8.135 -6.093 14.152 1.00 91.69 192 ALA A CA 1
ATOM 1458 C C . ALA A 1 192 ? -8.725 -4.847 14.845 1.00 91.69 192 ALA A C 1
ATOM 1460 O O . ALA A 1 192 ? -9.693 -4.944 15.604 1.00 91.69 192 ALA A O 1
ATOM 1461 N N . GLU A 1 193 ? -8.168 -3.659 14.585 1.00 91.00 193 GLU A N 1
ATOM 1462 C CA . GLU A 1 193 ? -8.700 -2.408 15.140 1.00 91.00 193 GLU A CA 1
ATOM 1463 C C . GLU A 1 193 ? -10.042 -2.001 14.520 1.00 91.00 193 GLU A C 1
ATOM 1465 O O . GLU A 1 193 ? -10.881 -1.401 15.198 1.00 91.00 193 GLU A O 1
ATOM 1470 N N . TRP A 1 194 ? -10.267 -2.325 13.248 1.00 92.00 194 TRP A N 1
ATOM 1471 C CA . TRP A 1 194 ? -11.523 -2.065 12.557 1.00 92.00 194 TRP A CA 1
ATOM 1472 C C . TRP A 1 194 ? -12.669 -2.872 13.155 1.00 92.00 194 TRP A C 1
ATOM 1474 O O . TRP A 1 194 ? -13.682 -2.290 13.544 1.00 92.00 194 TRP A O 1
ATOM 1484 N N . ASP A 1 195 ? -12.477 -4.179 13.332 1.00 91.44 195 ASP A N 1
ATOM 1485 C CA . ASP A 1 195 ? -13.479 -5.063 13.930 1.00 91.44 195 ASP A CA 1
ATOM 1486 C C . ASP A 1 195 ? -13.815 -4.638 15.362 1.00 91.44 195 ASP A C 1
ATOM 1488 O O . ASP A 1 195 ? -14.986 -4.547 15.753 1.00 91.44 195 ASP A O 1
ATOM 1492 N N . LYS A 1 196 ? -12.784 -4.290 16.145 1.00 93.19 196 LYS A N 1
ATOM 1493 C CA . LYS A 1 196 ? -12.960 -3.778 17.507 1.00 93.19 196 LYS A CA 1
ATOM 1494 C C . LYS A 1 196 ? -13.764 -2.476 17.518 1.00 93.19 196 LYS A C 1
ATOM 1496 O O . LYS A 1 196 ? -14.705 -2.350 18.304 1.00 93.19 196 LYS A O 1
ATOM 1501 N N . GLY A 1 197 ? -13.432 -1.520 16.650 1.00 92.56 197 GLY A N 1
ATOM 1502 C CA . GLY A 1 197 ? -14.150 -0.248 16.551 1.00 92.56 197 GLY A CA 1
ATOM 1503 C C . GLY A 1 197 ? -15.597 -0.411 16.092 1.00 92.56 197 GLY A C 1
ATOM 1504 O O . GLY A 1 197 ? -16.502 0.168 16.697 1.00 92.56 197 GLY A O 1
ATOM 1505 N N . ALA A 1 198 ? -15.846 -1.274 15.106 1.00 91.69 198 ALA A N 1
ATOM 1506 C CA . ALA A 1 198 ? -17.189 -1.594 14.636 1.00 91.69 198 ALA A CA 1
ATOM 1507 C C . ALA A 1 198 ? -18.058 -2.194 15.756 1.00 91.69 198 ALA A C 1
ATOM 1509 O O . ALA A 1 198 ? -19.207 -1.778 15.943 1.00 91.69 198 ALA A O 1
ATOM 1510 N N . ALA A 1 199 ? -17.500 -3.110 16.555 1.00 94.56 199 ALA A N 1
ATOM 1511 C CA . ALA A 1 199 ? -18.193 -3.705 17.694 1.00 94.56 199 ALA A CA 1
ATOM 1512 C C . ALA A 1 199 ? -18.513 -2.677 18.797 1.00 94.56 199 ALA A C 1
ATOM 1514 O O . ALA A 1 199 ? -19.638 -2.648 19.304 1.00 94.56 199 ALA A O 1
ATOM 1515 N N . LEU A 1 200 ? -17.557 -1.810 19.155 1.00 94.12 200 LEU A N 1
ATOM 1516 C CA . LEU A 1 200 ? -17.766 -0.732 20.134 1.00 94.12 200 LEU A CA 1
ATOM 1517 C C . LEU A 1 200 ? -18.842 0.254 19.660 1.00 94.12 200 LEU A C 1
ATOM 1519 O O . LEU A 1 200 ? -19.755 0.595 20.415 1.00 94.12 200 LEU A O 1
ATOM 1523 N N . LEU A 1 201 ? -18.794 0.652 18.387 1.00 92.31 201 LEU A N 1
ATOM 1524 C CA . LEU A 1 201 ? -19.784 1.535 17.776 1.00 92.31 201 LEU A CA 1
ATOM 1525 C C . LEU A 1 201 ? -21.189 0.915 17.781 1.00 92.31 201 LEU A C 1
ATOM 1527 O O . LEU A 1 201 ? -22.169 1.609 18.059 1.00 92.31 201 LEU A O 1
ATOM 1531 N N . ALA A 1 202 ? -21.309 -0.383 17.490 1.00 93.94 202 ALA A N 1
ATOM 1532 C CA . ALA A 1 202 ? -22.583 -1.098 17.542 1.00 93.94 202 ALA A CA 1
ATOM 1533 C C . ALA A 1 202 ? -23.165 -1.130 18.967 1.00 93.94 202 ALA A C 1
ATOM 1535 O O . ALA A 1 202 ? -24.353 -0.849 19.158 1.00 93.94 202 ALA A O 1
ATOM 1536 N N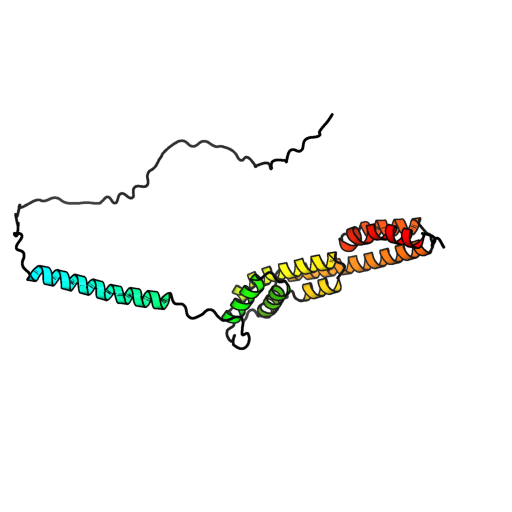 . LYS A 1 203 ? -22.325 -1.390 19.979 1.00 94.50 203 LYS A N 1
ATOM 1537 C CA . LYS A 1 203 ? -22.723 -1.343 21.395 1.00 94.50 203 LYS A CA 1
ATOM 1538 C C . LYS A 1 203 ? -23.154 0.060 21.817 1.00 94.50 203 LYS A C 1
ATOM 1540 O O . LYS A 1 203 ? -24.214 0.206 22.419 1.00 94.50 203 LYS A O 1
ATOM 1545 N N . ALA A 1 204 ? -22.396 1.091 21.437 1.00 92.56 204 ALA A N 1
ATOM 1546 C CA . ALA A 1 204 ? -22.744 2.484 21.709 1.00 92.56 204 ALA A CA 1
ATOM 1547 C C . ALA A 1 204 ? -24.106 2.857 21.098 1.00 92.56 204 ALA A C 1
ATOM 1549 O O . ALA A 1 204 ? -24.964 3.409 21.783 1.00 92.56 204 ALA A O 1
ATOM 1550 N N . LYS A 1 205 ? -24.345 2.501 19.827 1.00 91.12 205 LYS A N 1
ATOM 1551 C CA . LYS A 1 205 ? -25.633 2.734 19.147 1.00 91.12 205 LYS A CA 1
ATOM 1552 C C . LYS A 1 205 ? -26.793 2.020 19.846 1.00 91.12 205 LYS A C 1
ATOM 1554 O O . LYS A 1 205 ? -27.856 2.615 20.000 1.00 91.12 205 LYS A O 1
ATOM 1559 N N . THR A 1 206 ? -26.584 0.783 20.287 1.00 94.25 206 THR A N 1
ATOM 1560 C CA . THR A 1 206 ? -27.602 -0.002 21.005 1.00 94.25 206 THR A CA 1
ATOM 1561 C C . THR A 1 206 ? -27.935 0.623 22.362 1.00 94.25 206 THR A C 1
ATOM 1563 O O . THR A 1 206 ? -29.106 0.835 22.669 1.00 94.25 206 THR A O 1
ATOM 1566 N N . ALA A 1 207 ? -26.921 1.011 23.141 1.00 93.06 207 ALA A N 1
ATOM 1567 C CA . ALA A 1 207 ? -27.110 1.684 24.426 1.00 93.06 207 ALA A CA 1
ATOM 1568 C C . ALA A 1 207 ? -27.854 3.025 24.270 1.00 93.06 207 ALA A C 1
ATOM 1570 O O . ALA A 1 207 ? -28.777 3.318 25.028 1.00 93.06 207 ALA A O 1
ATOM 1571 N N . LEU A 1 208 ? -27.543 3.797 23.220 1.00 89.75 208 LEU A N 1
ATOM 1572 C CA . LEU A 1 208 ? -28.271 5.029 22.892 1.00 89.75 208 LEU A CA 1
ATOM 1573 C C . LEU A 1 208 ? -29.757 4.777 22.593 1.00 89.75 208 LEU A C 1
ATOM 1575 O O . LEU A 1 208 ? -30.604 5.548 23.040 1.00 89.75 208 LEU A O 1
ATOM 1579 N N . GLN A 1 209 ? -30.095 3.701 21.874 1.00 91.19 209 GLN A N 1
ATOM 1580 C CA . GLN A 1 209 ? -31.494 3.325 21.618 1.00 91.19 209 GLN A CA 1
ATOM 1581 C C . GLN A 1 209 ? -32.233 2.949 22.908 1.00 91.19 209 GLN A C 1
ATOM 1583 O O . GLN A 1 209 ? -33.408 3.276 23.067 1.00 91.19 209 GLN A O 1
ATOM 1588 N N . GLN A 1 210 ? -31.530 2.314 23.844 1.00 94.06 210 GLN A N 1
ATOM 1589 C CA . GLN A 1 210 ? -32.050 1.926 25.156 1.00 94.06 210 GLN A CA 1
ATOM 1590 C C . GLN A 1 210 ? -32.064 3.082 26.171 1.00 94.06 210 GLN A C 1
ATOM 1592 O O . GLN A 1 210 ? -32.535 2.899 27.290 1.00 94.06 210 GLN A O 1
ATOM 1597 N N . LYS A 1 211 ? -31.593 4.280 25.785 1.00 92.12 211 LYS A N 1
ATOM 1598 C CA . LYS A 1 211 ? -31.395 5.446 26.668 1.00 92.12 211 LYS A CA 1
ATOM 1599 C C . LYS A 1 211 ? -30.421 5.176 27.826 1.00 92.12 211 LYS A C 1
ATOM 1601 O O . LYS A 1 211 ? -30.460 5.869 28.841 1.00 92.12 211 LYS A O 1
ATOM 1606 N N . ASP A 1 212 ? -29.531 4.199 27.664 1.00 94.19 212 ASP A N 1
ATOM 1607 C CA . ASP A 1 212 ? -28.441 3.920 28.594 1.00 94.19 212 ASP A CA 1
ATOM 1608 C C . ASP A 1 212 ? -27.238 4.814 28.263 1.00 94.19 212 ASP A C 1
ATOM 1610 O O . ASP A 1 212 ? -26.321 4.455 27.517 1.00 94.19 212 ASP A O 1
ATOM 1614 N N . TRP A 1 213 ? -27.270 6.031 28.807 1.00 89.56 213 TRP A N 1
ATOM 1615 C CA . TRP A 1 213 ? -26.240 7.043 28.575 1.00 89.56 213 TRP A CA 1
ATOM 1616 C C . TRP A 1 213 ? -24.877 6.655 29.157 1.00 89.56 213 TRP A C 1
ATOM 1618 O O . TRP A 1 213 ? -23.849 7.014 28.582 1.00 89.56 213 TRP A O 1
ATOM 1628 N N . GLY A 1 214 ? -24.862 5.913 30.270 1.00 92.75 214 GLY A N 1
ATOM 1629 C CA . GLY A 1 214 ? -23.633 5.488 30.939 1.00 92.75 214 GLY A CA 1
ATOM 1630 C C . GLY A 1 214 ? -22.857 4.498 30.079 1.00 92.75 214 GLY A C 1
ATOM 1631 O O . GLY A 1 214 ? -21.690 4.734 29.759 1.00 92.75 214 GLY A O 1
ATOM 1632 N N . THR A 1 215 ? -23.532 3.442 29.615 1.00 93.06 215 THR A N 1
ATOM 1633 C CA . THR A 1 215 ? -22.914 2.459 28.718 1.00 93.06 215 THR A CA 1
ATOM 1634 C C . THR A 1 215 ? -22.543 3.095 27.383 1.00 93.06 215 THR A C 1
ATOM 1636 O O . THR A 1 215 ? -21.432 2.880 26.902 1.00 93.06 215 THR A O 1
ATOM 1639 N N . ALA A 1 216 ? -23.411 3.927 26.797 1.00 91.56 216 ALA A N 1
ATOM 1640 C CA . ALA A 1 216 ? -23.100 4.619 25.548 1.00 91.56 216 ALA A CA 1
ATOM 1641 C C . ALA A 1 216 ? -21.816 5.459 25.659 1.00 91.56 216 ALA A C 1
ATOM 1643 O O . ALA A 1 216 ? -20.934 5.339 24.808 1.00 91.56 216 ALA A O 1
ATOM 1644 N N . SER A 1 217 ? -21.675 6.254 26.726 1.00 90.19 217 SER A N 1
ATOM 1645 C CA . SER A 1 217 ? -20.484 7.080 26.948 1.00 90.19 217 SER A CA 1
ATOM 1646 C C . SER A 1 217 ? -19.222 6.236 27.140 1.00 90.19 217 SER A C 1
ATOM 1648 O O . SER A 1 217 ? -18.183 6.563 26.570 1.00 90.19 217 SER A O 1
ATOM 1650 N N . ALA A 1 218 ? -19.305 5.137 27.896 1.00 94.06 218 ALA A N 1
ATOM 1651 C CA . ALA A 1 218 ? -18.168 4.246 28.121 1.00 94.06 218 ALA A CA 1
ATOM 1652 C C . ALA A 1 218 ? -17.672 3.596 26.816 1.00 94.06 218 ALA A C 1
ATOM 1654 O O . ALA A 1 218 ? -16.470 3.538 26.569 1.00 94.06 218 ALA A O 1
ATOM 1655 N N . GLN A 1 219 ? -18.588 3.155 25.944 1.00 93.69 219 GLN A N 1
ATOM 1656 C CA . GLN A 1 219 ? -18.221 2.570 24.649 1.00 93.69 219 GLN A CA 1
ATOM 1657 C C . GLN A 1 219 ? -17.619 3.609 23.689 1.00 93.69 219 GLN A C 1
ATOM 1659 O O . GLN A 1 219 ? -16.700 3.282 22.943 1.00 93.69 219 GLN A O 1
ATOM 1664 N N . VAL A 1 220 ? -18.099 4.859 23.711 1.00 89.75 220 VAL A N 1
ATOM 1665 C CA . VAL A 1 220 ? -17.527 5.953 22.903 1.00 89.75 220 VAL A CA 1
ATOM 1666 C C . VAL A 1 220 ? -16.121 6.324 23.377 1.00 89.75 220 VAL A C 1
ATOM 1668 O O . VAL A 1 220 ? -15.250 6.552 22.542 1.00 89.75 220 VAL A O 1
ATOM 1671 N N . LEU A 1 221 ? -15.870 6.329 24.689 1.00 90.88 221 LEU A N 1
ATOM 1672 C CA . LEU A 1 221 ? -14.525 6.546 25.225 1.00 90.88 221 LEU A CA 1
ATOM 1673 C C . LEU A 1 221 ? -13.571 5.420 24.802 1.00 90.88 221 LEU A C 1
ATOM 1675 O O . LEU A 1 221 ? -12.506 5.697 24.261 1.00 90.88 221 LEU A O 1
ATOM 1679 N N . ALA A 1 222 ? -13.999 4.161 24.931 1.00 92.06 222 ALA A N 1
ATOM 1680 C CA . ALA A 1 222 ? -13.224 3.011 24.462 1.00 92.06 222 ALA A CA 1
ATOM 1681 C C . ALA A 1 222 ? -12.965 3.046 22.941 1.00 92.06 222 ALA A C 1
ATOM 1683 O O . ALA A 1 222 ? -11.938 2.559 22.471 1.00 92.06 222 ALA A O 1
ATOM 1684 N N . LEU A 1 223 ? -13.886 3.622 22.157 1.00 89.75 223 LEU A N 1
ATOM 1685 C CA . LEU A 1 223 ? -13.703 3.839 20.719 1.00 89.75 223 LEU A CA 1
ATOM 1686 C C . LEU A 1 223 ? -12.645 4.922 20.440 1.00 89.75 223 LEU A C 1
ATOM 1688 O O . LEU A 1 223 ? -11.866 4.779 19.501 1.00 89.75 223 LEU A O 1
ATOM 1692 N N . ALA A 1 224 ? -12.592 5.976 21.261 1.00 87.38 224 ALA A N 1
ATOM 1693 C CA . ALA A 1 224 ? -11.608 7.056 21.152 1.00 87.38 224 ALA A CA 1
ATOM 1694 C C . ALA A 1 224 ? -10.178 6.620 21.526 1.00 87.38 224 ALA A C 1
ATOM 1696 O O . ALA A 1 224 ? -9.215 7.225 21.058 1.00 87.38 224 ALA A O 1
ATOM 1697 N N . GLU A 1 225 ? -10.039 5.565 22.331 1.00 89.06 225 GLU A N 1
ATOM 1698 C CA . GLU A 1 225 ? -8.751 4.960 22.699 1.00 89.06 225 GLU A CA 1
ATOM 1699 C C . GLU A 1 225 ? -8.126 4.122 21.572 1.00 89.06 225 GLU A C 1
ATOM 1701 O O . GLU A 1 225 ? -6.955 3.748 21.657 1.00 89.06 225 GLU A O 1
ATOM 1706 N N . LEU A 1 226 ? -8.872 3.816 20.503 1.00 88.50 226 LEU A N 1
ATOM 1707 C CA . LEU A 1 226 ? -8.311 3.105 19.356 1.00 88.50 226 LEU A CA 1
ATOM 1708 C C . LEU A 1 226 ? -7.280 3.974 18.623 1.00 88.50 226 LEU A C 1
ATOM 1710 O O . LEU A 1 226 ? -7.430 5.194 18.488 1.00 88.50 226 LEU A O 1
ATOM 1714 N N . GLN A 1 227 ? -6.221 3.334 18.119 1.00 81.31 227 GLN A N 1
ATOM 1715 C CA . GLN A 1 227 ? -5.160 4.035 17.395 1.00 81.31 227 GLN A CA 1
ATOM 1716 C C . GLN A 1 227 ? -5.640 4.475 16.009 1.00 81.31 227 GLN A C 1
ATOM 1718 O O . GLN A 1 227 ? -5.244 5.554 15.555 1.00 81.31 227 GLN A O 1
ATOM 1723 N N . ASN A 1 228 ? -6.539 3.700 15.392 1.00 80.62 228 ASN A N 1
ATOM 1724 C CA . ASN A 1 228 ? -7.119 3.972 14.086 1.00 80.62 228 ASN A CA 1
ATOM 1725 C C . ASN A 1 228 ? -7.772 5.377 14.012 1.00 80.62 228 ASN A C 1
ATOM 1727 O O . ASN A 1 228 ? -8.749 5.662 14.720 1.00 80.62 228 ASN A O 1
ATOM 1731 N N . PRO A 1 229 ? -7.263 6.257 13.129 1.00 75.69 229 PRO A N 1
ATOM 1732 C CA . PRO A 1 229 ? -7.711 7.643 13.016 1.00 75.69 229 PRO A CA 1
ATOM 1733 C C . PRO A 1 229 ? -9.181 7.794 12.601 1.00 75.69 229 PRO A C 1
ATOM 1735 O O . PRO A 1 229 ? -9.821 8.733 13.070 1.00 75.69 229 PRO A O 1
ATOM 1738 N N . HIS A 1 230 ? -9.743 6.881 11.799 1.00 82.88 230 HIS A N 1
ATOM 1739 C CA . HIS A 1 230 ? -11.151 6.949 11.382 1.00 82.88 230 HIS A CA 1
ATOM 1740 C C . HIS A 1 230 ? -12.101 6.887 12.590 1.00 82.88 230 HIS A C 1
ATOM 1742 O O . HIS A 1 230 ? -13.044 7.673 12.699 1.00 82.88 230 HIS A O 1
ATOM 1748 N N . TRP A 1 231 ? -11.831 6.002 13.556 1.00 84.50 231 TRP A N 1
ATOM 1749 C CA . TRP A 1 231 ? -12.672 5.881 14.750 1.00 84.50 231 TRP A CA 1
ATOM 1750 C C . TRP A 1 231 ? -12.591 7.122 15.638 1.00 84.50 231 TRP A C 1
ATOM 1752 O O . TRP A 1 231 ? -13.619 7.656 16.057 1.00 84.50 231 TRP A O 1
ATOM 1762 N N . ARG A 1 232 ? -11.371 7.597 15.896 1.00 78.31 232 ARG A N 1
ATOM 1763 C CA . ARG A 1 232 ? -11.111 8.676 16.852 1.00 78.31 232 ARG A CA 1
ATOM 1764 C C . ARG A 1 232 ? -11.506 10.057 16.327 1.00 78.31 232 ARG A C 1
ATOM 1766 O O . ARG A 1 232 ? -12.027 10.861 17.095 1.00 78.31 232 ARG A O 1
ATOM 1773 N N . VAL A 1 233 ? -11.237 10.340 15.053 1.00 73.44 233 VAL A N 1
ATOM 1774 C CA . VAL A 1 233 ? -11.392 11.686 14.475 1.00 73.44 233 VAL A CA 1
ATOM 1775 C C . VAL A 1 233 ? -12.753 11.867 13.810 1.00 73.44 233 VAL A C 1
ATOM 1777 O O . VAL A 1 233 ? -13.370 12.910 13.997 1.00 73.44 233 VAL A O 1
ATOM 1780 N N . GLU A 1 234 ? -13.254 10.859 13.095 1.00 76.19 234 GLU A N 1
ATOM 1781 C CA . GLU A 1 234 ? -14.492 10.999 12.317 1.00 76.19 234 GLU A CA 1
ATOM 1782 C C . GLU A 1 234 ? -15.723 10.540 13.118 1.00 76.19 234 GLU A C 1
ATOM 1784 O O . GLU A 1 234 ? -16.722 11.250 13.238 1.00 76.19 234 GLU A O 1
ATOM 1789 N N . GLN A 1 235 ? -15.661 9.347 13.720 1.00 77.75 235 GLN A N 1
ATOM 1790 C CA . GLN A 1 235 ? -16.856 8.704 14.282 1.00 77.75 235 GLN A CA 1
ATOM 1791 C C . GLN A 1 235 ? -17.222 9.203 15.686 1.00 77.75 235 GLN A C 1
ATOM 1793 O O . GLN A 1 235 ? -18.401 9.447 15.963 1.00 77.75 235 GLN A O 1
ATOM 1798 N N . VAL A 1 236 ? -16.241 9.370 16.580 1.00 80.38 236 VAL A N 1
ATOM 1799 C CA . VAL A 1 236 ? -16.487 9.826 17.963 1.00 80.38 236 VAL A CA 1
ATOM 1800 C C . VAL A 1 236 ? -17.194 11.195 18.005 1.00 80.38 236 VAL A C 1
ATOM 1802 O O . VAL A 1 236 ? -18.220 11.294 18.687 1.00 80.38 236 VAL A O 1
ATOM 1805 N N . PRO A 1 237 ? -16.763 12.231 17.252 1.00 76.31 237 PRO A N 1
ATOM 1806 C CA . PRO A 1 237 ? -17.447 13.528 17.254 1.00 76.31 237 PRO A CA 1
ATOM 1807 C C . PRO A 1 237 ? -18.829 13.513 16.579 1.00 76.31 237 PRO A C 1
ATOM 1809 O O . PRO A 1 237 ? -19.694 14.319 16.927 1.00 76.31 237 PRO A O 1
ATOM 1812 N N . ALA A 1 238 ? -19.072 12.602 15.630 1.00 76.25 238 ALA A N 1
ATOM 1813 C CA . ALA A 1 238 ? -20.328 12.541 14.878 1.00 76.25 238 ALA A CA 1
ATOM 1814 C C . ALA A 1 238 ? -21.503 11.946 15.680 1.00 76.25 238 ALA A C 1
ATOM 1816 O O . ALA A 1 238 ? -22.674 12.252 15.415 1.00 76.25 238 ALA A O 1
ATOM 1817 N N . LEU A 1 239 ? -21.220 11.091 16.667 1.00 77.38 239 LEU A N 1
ATOM 1818 C CA . LEU A 1 239 ? -22.244 10.360 17.420 1.00 77.38 239 LEU A CA 1
ATOM 1819 C C . LEU A 1 239 ? -23.200 11.260 18.230 1.00 77.38 239 LEU A C 1
ATOM 1821 O O . LEU A 1 239 ? -24.417 11.096 18.071 1.00 77.38 239 LEU A O 1
ATOM 1825 N N . PRO A 1 240 ? -22.725 12.233 19.037 1.00 76.94 240 PRO A N 1
ATOM 1826 C CA . PRO A 1 240 ? -23.605 13.125 19.796 1.00 76.94 240 PRO A CA 1
ATOM 1827 C C . PR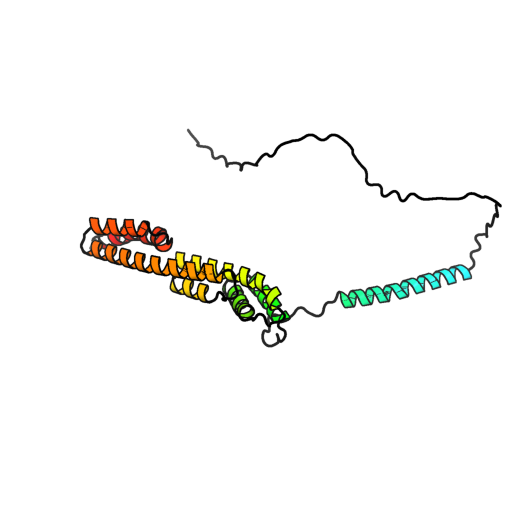O A 1 240 ? -24.518 13.981 18.906 1.00 76.94 240 PRO A C 1
ATOM 1829 O O . PRO A 1 240 ? -25.692 14.189 19.216 1.00 76.94 240 PRO A O 1
ATOM 1832 N N . ALA A 1 241 ? -24.011 14.451 17.761 1.00 71.81 241 ALA A N 1
ATOM 1833 C CA . ALA A 1 241 ? -24.795 15.261 16.828 1.00 71.81 241 ALA A CA 1
ATOM 1834 C C . ALA A 1 241 ? -25.977 14.474 16.234 1.00 71.81 241 ALA A C 1
ATOM 1836 O O . ALA A 1 241 ? -27.071 15.015 16.033 1.00 71.81 241 ALA A O 1
ATOM 1837 N N . ARG A 1 242 ? -25.778 13.176 15.971 1.00 70.56 242 ARG A N 1
ATOM 1838 C CA . ARG A 1 242 ? -26.807 12.301 15.402 1.00 70.56 242 ARG A CA 1
ATOM 1839 C C . ARG A 1 242 ? -27.890 11.941 16.420 1.00 70.56 242 ARG A C 1
ATOM 1841 O O . ARG A 1 242 ? -29.066 11.954 16.058 1.00 70.56 242 ARG A O 1
ATOM 1848 N N . SER A 1 243 ? -27.519 11.678 17.675 1.00 72.69 243 SER A N 1
ATOM 1849 C CA . SER A 1 243 ? -28.482 11.369 18.744 1.00 72.69 243 SER A CA 1
ATOM 1850 C C . SER A 1 243 ? -29.334 12.584 19.134 1.00 72.69 243 SER A C 1
ATOM 1852 O O . SER A 1 243 ? -30.545 12.457 19.319 1.00 72.69 243 SER A O 1
ATOM 1854 N N . ALA A 1 244 ? -28.751 13.788 19.161 1.00 72.00 244 ALA A N 1
ATOM 1855 C CA . ALA A 1 244 ? -29.496 15.025 19.410 1.00 72.00 244 ALA A CA 1
ATOM 1856 C C . ALA A 1 244 ? -30.536 15.318 18.312 1.00 72.00 244 ALA A C 1
ATOM 1858 O O . ALA A 1 244 ? -31.632 15.808 18.593 1.00 72.00 244 ALA A O 1
ATOM 1859 N N . ARG A 1 245 ? -30.226 14.982 17.051 1.00 69.19 245 ARG A N 1
ATOM 1860 C CA . ARG A 1 245 ? -31.154 15.144 15.922 1.00 69.19 245 ARG A CA 1
ATOM 1861 C C . ARG A 1 245 ? -32.352 14.199 16.014 1.00 69.19 245 ARG A C 1
ATOM 1863 O O . ARG A 1 245 ? -33.461 14.631 15.719 1.00 69.19 245 ARG A O 1
ATOM 1870 N N . SER A 1 246 ? -32.154 12.947 16.431 1.00 65.12 246 SER A N 1
ATOM 1871 C CA . SER A 1 246 ? -33.259 11.993 16.609 1.00 65.12 246 SER A CA 1
ATOM 1872 C C . SER A 1 246 ? -34.126 12.297 17.833 1.00 65.12 246 SER A C 1
ATOM 1874 O O . SER A 1 246 ? -35.287 11.906 17.860 1.00 65.12 246 SER A O 1
ATOM 1876 N N . ALA A 1 247 ? -33.587 13.008 18.826 1.00 65.44 247 ALA A N 1
ATOM 1877 C CA . ALA A 1 247 ? -34.316 13.413 20.025 1.00 65.44 247 ALA A CA 1
ATOM 1878 C C . ALA A 1 247 ? -35.123 14.718 19.864 1.00 65.44 247 ALA A C 1
ATOM 1880 O O . ALA A 1 247 ? -35.927 15.043 20.738 1.00 65.44 247 ALA A O 1
ATOM 1881 N N . ARG A 1 248 ? -34.931 15.486 18.779 1.00 69.81 248 ARG A N 1
ATOM 1882 C CA . ARG A 1 248 ? -35.660 16.746 18.567 1.00 69.81 248 ARG A CA 1
ATOM 1883 C C . ARG A 1 248 ? -37.117 16.442 18.181 1.00 69.81 248 ARG A C 1
ATOM 1885 O O . ARG A 1 248 ? -37.335 15.859 17.117 1.00 69.81 248 ARG A O 1
ATOM 1892 N N . PRO A 1 249 ? -38.119 16.847 18.984 1.00 62.75 249 PRO A N 1
ATOM 1893 C CA . PRO A 1 249 ? -39.512 16.678 18.597 1.00 62.75 249 PRO A CA 1
ATOM 1894 C C . PRO A 1 249 ? -39.772 17.470 17.313 1.00 62.75 249 PRO A C 1
ATOM 1896 O O . PRO A 1 249 ? -39.387 18.640 17.206 1.00 62.75 249 PRO A O 1
ATOM 1899 N N . ARG A 1 250 ? -40.407 16.830 16.323 1.00 66.12 250 ARG A N 1
ATOM 1900 C CA . ARG A 1 250 ? -40.929 17.535 15.150 1.00 66.12 250 ARG A CA 1
ATOM 1901 C C . ARG A 1 250 ? -41.989 18.500 15.668 1.00 66.12 250 ARG A C 1
ATOM 1903 O O . ARG A 1 250 ? -43.011 18.057 16.179 1.00 66.12 250 ARG A O 1
ATOM 1910 N N . ARG A 1 251 ? -41.709 19.803 15.617 1.00 64.19 251 ARG A N 1
ATOM 1911 C CA . ARG A 1 251 ? -42.744 20.815 15.831 1.00 64.19 251 ARG A CA 1
ATOM 1912 C C . ARG A 1 251 ? -43.715 20.678 14.658 1.00 64.19 251 ARG A C 1
ATOM 1914 O O . ARG A 1 251 ? -43.322 20.977 13.532 1.00 64.19 251 ARG A O 1
ATOM 1921 N N . CYS A 1 252 ? -44.880 20.095 14.928 1.00 59.03 252 CYS A N 1
ATOM 1922 C CA . CYS A 1 252 ? -46.042 20.144 14.047 1.00 59.03 252 CYS A CA 1
ATOM 1923 C C . CYS A 1 252 ? -46.672 21.535 14.114 1.00 59.03 252 CYS A C 1
ATOM 1925 O O . CYS A 1 252 ? -46.582 22.157 15.201 1.00 59.03 252 CYS A O 1
#

Secondary structure (DSSP, 8-state):
-------PPPPPPPP---------------------------------------HHHHHHHHHHHHHHHHHHHHHHHHHHHHHSPPP---TT-GGG--SHHHHHHHHHHHHTT--HHHHHHHHHHHHT--TTSTTHHHHHHHHHHHHHHHHHHHHHHHHTT-HHHHHHHHHTS-TTSTTHHHHHHHHHHHHHHHHHHHHHHHHHHHHHHTT-HHHHHHHHHHHHTSS-HIIIIIIHHHHHHHHHHHHS----